Protein AF-0000000066302727 (afdb_homodimer)

Secondary structure (DSSP, 8-state):
-------EEE----S-SEEEETT--GGG--EEEEPHHHHHHHIIIIIS---HHHHHHHHTS-HHHHHHHHHHHHHHHHHHHHTTPEEEE----EEESSEEEEETTT--EEEE-TT-TTPPPTTT--S-E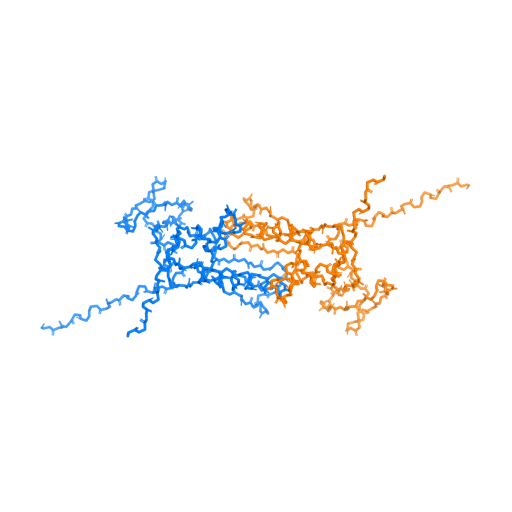EEHHHHHH--------------/-------EEE----S-SEEEETT--GGG--EEEEPHHHHHHHIIIIIS---HHHHHHHHTS-HHHHHHHHHHHHHHHHHHHHTTPEEEE----EEESSEEEEETTT--EEEE-TT---PPPTTT--S-EEEHHHHHH--------------

Structure (mmCIF, N/CA/C/O backbone):
data_AF-0000000066302727-model_v1
#
loop_
_entity.id
_entity.type
_entity.pdbx_description
1 polymer 'UPF0251 protein Ctha_0452'
#
loop_
_atom_site.group_PDB
_atom_site.id
_atom_site.type_symbol
_atom_site.label_atom_id
_atom_site.label_alt_id
_atom_site.label_comp_id
_atom_site.label_asym_id
_atom_site.label_entity_id
_atom_site.label_seq_id
_atom_site.pdbx_PDB_ins_code
_atom_site.Cartn_x
_atom_site.Cartn_y
_atom_site.Cartn_z
_atom_site.occupancy
_atom_site.B_iso_or_equiv
_atom_site.auth_seq_id
_atom_site.auth_comp_id
_atom_site.auth_asym_id
_atom_site.auth_atom_id
_atom_site.pdbx_PDB_model_num
ATOM 1 N N . MET A 1 1 ? -21.688 29.453 -3.904 1 34.88 1 MET A N 1
ATOM 2 C CA . MET A 1 1 ? -20.312 29.375 -3.449 1 34.88 1 MET A CA 1
ATOM 3 C C . MET A 1 1 ? -19.828 27.922 -3.434 1 34.88 1 MET A C 1
ATOM 5 O O . MET A 1 1 ? -20.562 27.031 -3.021 1 34.88 1 MET A O 1
ATOM 9 N N . PRO A 1 2 ? -19.109 27.453 -4.34 1 39.72 2 PRO A N 1
ATOM 10 C CA . PRO A 1 2 ? -18.688 26.062 -4.316 1 39.72 2 PRO A CA 1
ATOM 11 C C . PRO A 1 2 ? -18.422 25.547 -2.9 1 39.72 2 PRO A C 1
ATOM 13 O O . PRO A 1 2 ? -18.047 26.328 -2.02 1 39.72 2 PRO A O 1
ATOM 16 N N . ARG A 1 3 ? -19.188 24.766 -2.32 1 43.81 3 ARG A N 1
ATOM 17 C CA . ARG A 1 3 ? -19.109 24.281 -0.942 1 43.81 3 ARG A CA 1
ATOM 18 C C . ARG A 1 3 ? -17.656 24.109 -0.504 1 43.81 3 ARG A C 1
ATOM 20 O O . ARG A 1 3 ? -16.828 23.609 -1.267 1 43.81 3 ARG A O 1
ATOM 27 N N . PRO A 1 4 ? -17.094 24.891 0.373 1 45.72 4 PRO A N 1
ATOM 28 C CA . PRO A 1 4 ? -15.727 24.859 0.92 1 45.72 4 PRO A CA 1
ATOM 29 C C . PRO A 1 4 ? -15.18 23.438 1.021 1 45.72 4 PRO A C 1
ATOM 31 O O . PRO A 1 4 ? -15.93 22.484 1.286 1 45.72 4 PRO A O 1
ATOM 34 N N . PHE A 1 5 ? -14.422 23.094 0.06 1 48.72 5 PHE A N 1
ATOM 35 C CA . PHE A 1 5 ? -13.75 21.812 0.234 1 48.72 5 PHE A CA 1
ATOM 36 C C . PHE A 1 5 ? -13.539 21.5 1.712 1 48.72 5 PHE A C 1
ATOM 38 O O . PHE A 1 5 ? -13.062 22.344 2.465 1 48.72 5 PHE A O 1
ATOM 45 N N . GLN A 1 6 ? -14.492 20.844 2.291 1 56.84 6 GLN A N 1
ATOM 46 C CA . GLN A 1 6 ? -14.391 20.516 3.713 1 56.84 6 GLN A CA 1
ATOM 47 C C . GLN A 1 6 ? -12.977 20.094 4.078 1 56.84 6 GLN A C 1
ATOM 49 O O . GLN A 1 6 ? -12.391 19.234 3.406 1 56.84 6 GLN A O 1
ATOM 54 N N . ILE A 1 7 ? -12.203 20.938 4.566 1 60.19 7 ILE A N 1
ATOM 55 C CA . ILE A 1 7 ? -10.883 20.688 5.141 1 60.19 7 ILE A CA 1
ATOM 56 C C . ILE A 1 7 ? -10.914 19.391 5.938 1 60.19 7 ILE A C 1
ATOM 58 O O . ILE A 1 7 ? -11.734 19.219 6.844 1 60.19 7 ILE A O 1
ATOM 62 N N . ARG A 1 8 ? -10.305 18.391 5.383 1 73.56 8 ARG A N 1
ATOM 63 C CA . ARG A 1 8 ? -10.266 17.094 6.035 1 73.56 8 ARG A CA 1
ATOM 64 C C . ARG A 1 8 ? -9.219 17.062 7.145 1 73.56 8 ARG A C 1
ATOM 66 O O . ARG A 1 8 ? -8.102 17.547 6.961 1 73.56 8 ARG A O 1
ATOM 73 N N . LYS A 1 9 ? -9.625 16.672 8.258 1 75.38 9 LYS A N 1
ATOM 74 C CA . LYS A 1 9 ? -8.727 16.609 9.406 1 75.38 9 LYS A CA 1
ATOM 75 C C . LYS A 1 9 ? -7.77 15.43 9.289 1 75.38 9 LYS A C 1
ATOM 77 O O . LYS A 1 9 ? -8.18 14.328 8.93 1 75.38 9 LYS A O 1
ATOM 82 N N . VAL A 1 10 ? -6.547 15.812 9.367 1 74.25 10 VAL A N 1
ATOM 83 C CA . VAL A 1 10 ? -5.5 14.797 9.406 1 74.25 10 VAL A CA 1
ATOM 84 C C . VAL A 1 10 ? -4.801 14.828 10.766 1 74.25 10 VAL A C 1
ATOM 86 O O . VAL A 1 10 ? -4.445 15.898 11.266 1 74.25 10 VAL A O 1
ATOM 89 N N . THR A 1 11 ? -4.699 13.75 11.367 1 70.69 11 THR A N 1
ATOM 90 C CA . THR A 1 11 ? -4.199 13.727 12.734 1 70.69 11 THR A CA 1
ATOM 91 C C . THR A 1 11 ? -2.717 13.367 12.766 1 70.69 11 THR A C 1
ATOM 93 O O . THR A 1 11 ? -1.991 13.766 13.672 1 70.69 11 THR A O 1
ATOM 96 N N . ARG A 1 12 ? -2.26 12.516 11.852 1 74.88 12 ARG A N 1
ATOM 97 C CA . ARG A 1 12 ? -0.876 12.055 11.93 1 74.88 12 ARG A CA 1
ATOM 98 C C . ARG A 1 12 ? -0.182 12.188 10.578 1 74.88 12 ARG A C 1
ATOM 100 O O . ARG A 1 12 ? -0.78 11.906 9.539 1 74.88 12 ARG A O 1
ATOM 107 N N . LEU A 1 13 ? 1.008 12.648 10.68 1 79.12 13 LEU A N 1
ATOM 108 C CA . LEU A 1 13 ? 1.834 12.742 9.484 1 79.12 13 LEU A CA 1
ATOM 109 C C . LEU A 1 13 ? 2.561 11.43 9.219 1 79.12 13 LEU A C 1
ATOM 111 O O . LEU A 1 13 ? 2.936 10.719 10.156 1 79.12 13 LEU A O 1
ATOM 115 N N . PRO A 1 14 ? 2.744 11.18 7.953 1 87.19 14 PRO A N 1
ATOM 116 C CA . PRO A 1 14 ? 3.463 9.953 7.613 1 87.19 14 PRO A CA 1
ATOM 117 C C . PRO A 1 14 ? 4.891 9.93 8.156 1 87.19 14 PRO A C 1
ATOM 119 O O . PRO A 1 14 ? 5.504 10.992 8.328 1 87.19 14 PRO A O 1
ATOM 122 N N . LYS A 1 15 ? 5.406 8.742 8.406 1 85.19 15 LYS A N 1
ATOM 123 C CA . LYS A 1 15 ? 6.766 8.562 8.906 1 85.19 15 LYS A CA 1
ATOM 124 C C . LYS A 1 15 ? 7.785 8.672 7.773 1 85.19 15 LYS A C 1
ATOM 126 O O . LYS A 1 15 ? 8.969 8.906 8.016 1 85.19 15 LYS A O 1
ATOM 131 N N . CYS A 1 16 ? 7.301 8.43 6.582 1 86.25 16 CYS A N 1
ATOM 132 C CA . CYS A 1 16 ? 8.18 8.531 5.418 1 86.25 16 CYS A CA 1
ATOM 133 C C . CYS A 1 16 ? 7.449 9.156 4.238 1 86.25 16 CYS A C 1
ATOM 135 O O . CYS A 1 16 ? 6.215 9.141 4.188 1 86.25 16 CYS A O 1
ATOM 137 N N . LYS A 1 17 ? 8.242 9.617 3.27 1 87.31 17 LYS A N 1
ATOM 138 C CA . LYS A 1 17 ? 7.668 10.375 2.162 1 87.31 17 LYS A CA 1
ATOM 139 C C . LYS A 1 17 ? 7.312 9.461 0.994 1 87.31 17 LYS A C 1
ATOM 141 O O . LYS A 1 17 ? 6.445 9.789 0.182 1 87.31 17 LYS A O 1
ATOM 146 N N . SER A 1 18 ? 8.023 8.383 0.947 1 94 18 SER A N 1
ATOM 147 C CA . SER A 1 18 ? 7.766 7.551 -0.223 1 94 18 SER A CA 1
ATOM 148 C C . SER A 1 18 ? 8.242 6.117 -0 1 94 18 SER A C 1
ATOM 150 O O . SER A 1 18 ? 8.992 5.848 0.938 1 94 18 SER A O 1
ATOM 152 N N . PHE A 1 19 ? 7.723 5.254 -0.784 1 95.56 19 PHE A N 1
ATOM 153 C CA . PHE A 1 19 ? 8.094 3.846 -0.859 1 95.56 19 PHE A CA 1
ATOM 154 C C . PHE A 1 19 ? 8.523 3.475 -2.273 1 95.56 19 PHE A C 1
ATOM 156 O O . PHE A 1 19 ? 7.762 3.652 -3.227 1 95.56 19 PHE A O 1
ATOM 163 N N . LYS A 1 20 ? 9.656 2.969 -2.383 1 94.69 20 LYS A N 1
ATOM 164 C CA . LYS A 1 20 ? 10.188 2.643 -3.701 1 94.69 20 LYS A CA 1
ATOM 165 C C . LYS A 1 20 ? 10.273 1.133 -3.902 1 94.69 20 LYS A C 1
ATOM 167 O O . LYS A 1 20 ? 10.68 0.402 -2.992 1 94.69 20 LYS A O 1
ATOM 172 N N . PRO A 1 21 ? 9.82 0.716 -5.074 1 95 21 PRO A N 1
ATOM 173 C CA . PRO A 1 21 ? 10.031 -0.701 -5.379 1 95 21 PRO A CA 1
ATOM 174 C C . PRO A 1 21 ? 11.508 -1.057 -5.559 1 95 21 PRO A C 1
ATOM 176 O O . PRO A 1 21 ? 12.273 -0.26 -6.102 1 95 21 PRO A O 1
ATOM 179 N N . VAL A 1 22 ? 11.82 -2.129 -5.051 1 89.75 22 VAL A N 1
ATOM 180 C CA . VAL A 1 22 ? 13.203 -2.582 -5.148 1 89.75 22 VAL A CA 1
ATOM 181 C C . VAL A 1 22 ? 13.438 -3.242 -6.508 1 89.75 22 VAL A C 1
ATOM 183 O O . VAL A 1 22 ? 12.586 -4 -6.988 1 89.75 22 VAL A O 1
ATOM 186 N N . GLY A 1 23 ? 14.445 -2.936 -7.148 1 83.5 23 GLY A N 1
ATOM 187 C CA . GLY A 1 23 ? 14.828 -3.596 -8.383 1 83.5 23 GLY A CA 1
ATOM 188 C C . GLY A 1 23 ? 14.383 -2.844 -9.625 1 83.5 23 GLY A C 1
ATOM 189 O O . GLY A 1 23 ? 14.539 -3.336 -10.742 1 83.5 23 GLY A O 1
ATOM 190 N N . VAL A 1 24 ? 13.688 -1.807 -9.477 1 84.56 24 VAL A N 1
ATOM 191 C CA . VAL A 1 24 ? 13.25 -1.003 -10.609 1 84.56 24 VAL A CA 1
ATOM 192 C C . VAL A 1 24 ? 14.148 0.223 -10.758 1 84.56 24 VAL A C 1
ATOM 194 O O . VAL A 1 24 ? 14.305 0.999 -9.812 1 84.56 24 VAL A O 1
ATOM 197 N N . PRO A 1 25 ? 14.688 0.308 -11.875 1 84.94 25 PRO A N 1
ATOM 198 C CA . PRO A 1 25 ? 15.57 1.463 -12.086 1 84.94 25 PRO A CA 1
ATOM 199 C C . PRO A 1 25 ? 14.828 2.793 -11.977 1 84.94 25 PRO A C 1
ATOM 201 O O . PRO A 1 25 ? 13.672 2.898 -12.398 1 84.94 25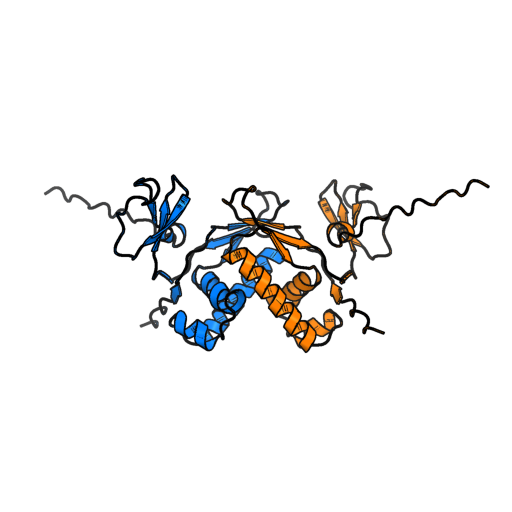 PRO A O 1
ATOM 204 N N . ARG A 1 26 ? 15.516 3.787 -11.539 1 81.38 26 ARG A N 1
ATOM 205 C CA . ARG A 1 26 ? 14.945 5.109 -11.312 1 81.38 26 ARG A CA 1
ATOM 206 C C . ARG A 1 26 ? 14.461 5.73 -12.617 1 81.38 26 ARG A C 1
ATOM 208 O O . ARG A 1 26 ? 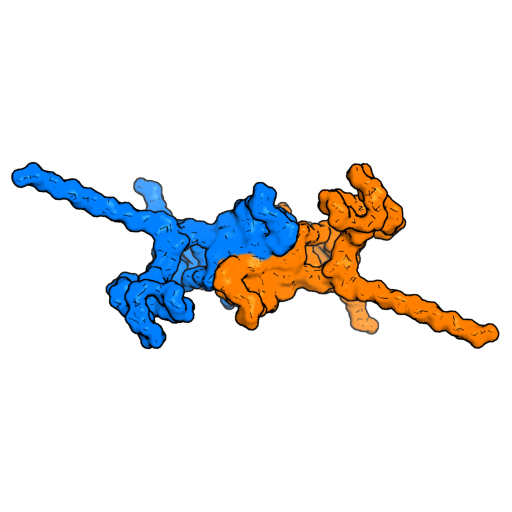13.453 6.441 -12.633 1 81.38 26 ARG A O 1
ATOM 215 N N . LYS A 1 27 ? 15.156 5.395 -13.688 1 85.25 27 LYS A N 1
ATOM 216 C CA . LYS A 1 27 ? 14.883 6.008 -14.984 1 85.25 27 LYS A CA 1
ATOM 217 C C . LYS A 1 27 ? 13.492 5.629 -15.477 1 85.25 27 LYS A C 1
ATOM 219 O O . LYS A 1 27 ? 12.844 6.41 -16.172 1 85.25 27 LYS A O 1
ATOM 224 N N . VAL A 1 28 ? 12.969 4.441 -15.156 1 86.5 28 VAL A N 1
ATOM 225 C CA . VAL A 1 28 ? 11.688 3.963 -15.664 1 86.5 28 VAL A CA 1
ATOM 226 C C . VAL A 1 28 ? 1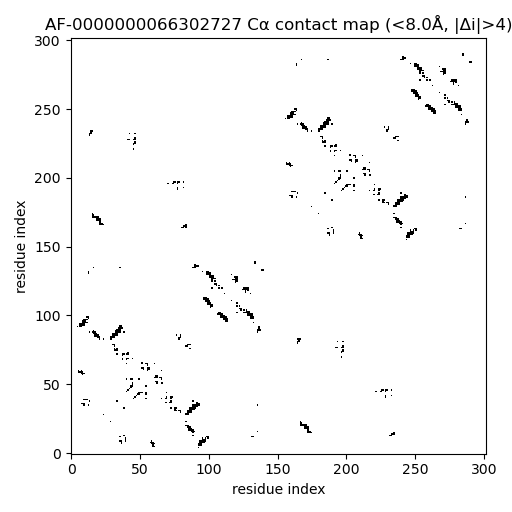0.664 3.914 -14.531 1 86.5 28 VAL A C 1
ATOM 228 O O . VAL A 1 28 ? 9.555 3.412 -14.711 1 86.5 28 VAL A O 1
ATOM 231 N N . LEU A 1 29 ? 11.078 4.465 -13.414 1 90.12 29 LEU A N 1
ATOM 232 C CA . LEU A 1 29 ? 10.219 4.383 -12.234 1 90.12 29 LEU A CA 1
ATOM 233 C C . LEU A 1 29 ? 9.109 5.422 -12.297 1 90.12 29 LEU A C 1
ATOM 235 O O . LEU A 1 29 ? 9.375 6.621 -12.406 1 90.12 29 LEU A O 1
ATOM 239 N N . GLU A 1 30 ? 7.852 4.93 -12.359 1 94.88 30 GLU A N 1
ATOM 240 C CA . GLU A 1 30 ? 6.688 5.805 -12.273 1 94.88 30 GLU A CA 1
ATOM 241 C C . GLU A 1 30 ? 6.281 6.051 -10.828 1 94.88 30 GLU A C 1
ATOM 243 O O . GLU A 1 30 ? 6.734 5.344 -9.922 1 94.88 30 GLU A O 1
ATOM 248 N N . GLN A 1 31 ? 5.484 7.094 -10.656 1 95.5 31 GLN A N 1
ATOM 249 C CA . GLN A 1 31 ? 5.074 7.441 -9.297 1 95.5 31 GLN A CA 1
ATOM 250 C C . GLN A 1 31 ? 3.557 7.387 -9.148 1 95.5 31 GLN A C 1
ATOM 252 O O . GLN A 1 31 ? 2.824 7.703 -10.094 1 95.5 31 GLN A O 1
ATOM 257 N N . ALA A 1 32 ? 3.078 6.848 -8.117 1 96.56 32 ALA A N 1
ATOM 258 C CA . ALA A 1 32 ? 1.696 6.984 -7.664 1 96.56 32 ALA A CA 1
ATOM 259 C C . ALA A 1 32 ? 1.604 7.91 -6.457 1 96.56 32 ALA A C 1
ATOM 261 O O . ALA A 1 32 ? 2.314 7.719 -5.465 1 96.56 32 ALA A O 1
ATOM 262 N N . ILE A 1 33 ? 0.744 8.922 -6.461 1 95.75 33 ILE A N 1
ATOM 263 C CA . ILE A 1 33 ? 0.675 9.93 -5.41 1 95.75 33 ILE A CA 1
ATOM 264 C C . ILE A 1 33 ? -0.496 9.625 -4.48 1 95.75 33 ILE A C 1
ATOM 266 O O . ILE A 1 33 ? -1.636 9.484 -4.93 1 95.75 33 ILE A O 1
ATOM 270 N N . LEU A 1 34 ? -0.241 9.414 -3.295 1 95.88 34 LEU A N 1
ATOM 271 C CA . LEU A 1 34 ? -1.227 9.281 -2.227 1 95.88 34 LEU A CA 1
ATOM 272 C C . LEU A 1 34 ? -1.344 10.578 -1.436 1 95.88 34 LEU A C 1
ATOM 274 O O . LEU A 1 34 ? -0.38 11.016 -0.8 1 95.88 34 LEU A O 1
ATOM 278 N N . ALA A 1 35 ? -2.496 11.164 -1.469 1 93.06 35 ALA A N 1
ATOM 279 C CA . ALA A 1 35 ? -2.701 12.414 -0.734 1 93.06 35 ALA A CA 1
ATOM 280 C C . ALA A 1 35 ? -2.717 12.164 0.771 1 93.06 35 ALA A C 1
ATOM 282 O O . ALA A 1 35 ? -2.961 11.039 1.22 1 93.06 35 ALA A O 1
ATOM 283 N N . LEU A 1 36 ? -2.477 13.203 1.527 1 91.56 36 LEU A N 1
ATOM 284 C CA . LEU A 1 36 ? -2.414 13.078 2.98 1 91.56 36 LEU A CA 1
ATOM 285 C C . LEU A 1 36 ? -3.762 12.656 3.549 1 91.56 36 LEU A C 1
ATOM 287 O O . LEU A 1 36 ? -3.818 11.93 4.547 1 91.56 36 LEU A O 1
ATOM 291 N N . ASP A 1 37 ? -4.836 13.164 2.953 1 92.31 37 ASP A N 1
ATOM 292 C CA . ASP A 1 37 ? -6.152 12.75 3.434 1 92.31 37 ASP A CA 1
ATOM 293 C C . ASP A 1 37 ? -6.414 11.281 3.127 1 92.31 37 ASP A C 1
ATOM 295 O O . ASP A 1 37 ? -7.043 10.578 3.922 1 92.31 37 ASP A O 1
ATOM 299 N N . GLU A 1 38 ? -5.934 10.875 1.988 1 95.12 38 GLU A N 1
ATOM 300 C CA . GLU A 1 38 ? -6.023 9.461 1.653 1 95.12 38 GLU A CA 1
ATOM 301 C C . GLU A 1 38 ? -5.211 8.609 2.627 1 95.12 38 GLU A C 1
ATOM 303 O O . GLU A 1 38 ? -5.668 7.555 3.068 1 95.12 38 GLU A O 1
ATOM 308 N N . TYR A 1 39 ? -4.055 9.117 2.912 1 95.25 39 TYR A N 1
ATOM 309 C CA . TYR A 1 39 ? -3.195 8.461 3.893 1 95.25 39 TYR A CA 1
ATOM 310 C C . TYR A 1 39 ? -3.914 8.312 5.23 1 95.25 39 TYR A C 1
ATOM 312 O O . TYR A 1 39 ? -3.887 7.234 5.836 1 95.25 39 TYR A O 1
ATOM 320 N N . GLU A 1 40 ? -4.52 9.336 5.652 1 93.31 40 GLU A N 1
ATOM 321 C CA . GLU A 1 40 ? -5.258 9.32 6.91 1 93.31 40 GLU A CA 1
ATOM 322 C C . GLU A 1 40 ? -6.438 8.352 6.844 1 93.31 40 GLU A C 1
ATOM 324 O O . GLU A 1 40 ? -6.73 7.648 7.816 1 93.31 40 GLU A O 1
ATOM 329 N N . ALA A 1 41 ? -7.074 8.328 5.727 1 96 41 ALA A N 1
ATOM 330 C CA . ALA A 1 41 ? -8.195 7.406 5.555 1 96 41 ALA A CA 1
ATOM 331 C C . ALA A 1 41 ? -7.738 5.957 5.719 1 96 41 ALA A C 1
ATOM 333 O O . ALA A 1 41 ? -8.414 5.16 6.371 1 96 41 ALA A O 1
ATOM 334 N N . ILE A 1 42 ? -6.609 5.664 5.121 1 97.44 42 ILE A N 1
ATOM 335 C CA . ILE A 1 42 ? -6.047 4.324 5.234 1 97.44 42 ILE A CA 1
ATOM 336 C C . ILE A 1 42 ? -5.691 4.035 6.691 1 97.44 42 ILE A C 1
ATOM 338 O O . ILE A 1 42 ? -5.957 2.941 7.199 1 97.44 42 ILE A O 1
ATOM 342 N N . ARG A 1 43 ? -5.117 4.992 7.344 1 96.56 43 ARG A N 1
ATOM 343 C CA . ARG A 1 43 ? -4.746 4.824 8.742 1 96.56 43 ARG A CA 1
ATOM 344 C C . ARG A 1 43 ? -5.969 4.508 9.602 1 96.56 43 ARG A C 1
ATOM 346 O O . ARG A 1 43 ? -5.953 3.564 10.391 1 96.56 43 ARG A O 1
ATOM 353 N N . LEU A 1 44 ? -6.977 5.23 9.43 1 96.62 44 LEU A N 1
ATOM 354 C CA . LEU A 1 44 ? -8.164 5.098 10.266 1 96.62 44 LEU A CA 1
ATOM 355 C C . LEU A 1 44 ? -8.922 3.814 9.93 1 96.62 44 LEU A C 1
ATOM 357 O O . LEU A 1 44 ? -9.281 3.053 10.836 1 96.62 44 LEU A O 1
ATOM 361 N N . ALA A 1 45 ? -9.102 3.527 8.688 1 97.62 45 ALA A N 1
ATOM 362 C CA . ALA A 1 45 ? -10 2.445 8.281 1 97.62 45 ALA A CA 1
ATOM 363 C C . ALA A 1 45 ? -9.266 1.107 8.258 1 97.62 45 ALA A C 1
ATOM 365 O O . ALA A 1 45 ? -9.773 0.104 8.758 1 97.62 45 ALA A O 1
ATOM 366 N N . ASP A 1 46 ? -8.109 1.082 7.656 1 97.75 46 ASP A N 1
ATOM 367 C CA . ASP A 1 46 ? -7.453 -0.195 7.395 1 97.75 46 ASP A CA 1
ATOM 368 C C . ASP A 1 46 ? -6.445 -0.528 8.492 1 97.75 46 ASP A C 1
ATOM 370 O O . ASP A 1 46 ? -6.223 -1.699 8.805 1 97.75 46 ASP A O 1
ATOM 374 N N . TYR A 1 47 ? -5.785 0.451 9.047 1 97.31 47 TYR A N 1
ATOM 375 C CA . TYR A 1 47 ? -4.781 0.222 10.086 1 97.31 47 TYR A CA 1
ATOM 376 C C . TYR A 1 47 ? -5.434 0.117 11.461 1 97.31 47 TYR A C 1
ATOM 378 O O . TYR A 1 47 ? -5.203 -0.85 12.188 1 97.31 47 TYR A O 1
ATOM 386 N N . LEU A 1 48 ? -6.262 1.113 11.781 1 96.31 48 LEU A N 1
ATOM 387 C CA . LEU A 1 48 ? -6.91 1.154 13.086 1 96.31 48 LEU A CA 1
ATOM 388 C C . LEU A 1 48 ? -8.234 0.393 13.062 1 96.31 48 LEU A C 1
ATOM 390 O O . LEU A 1 48 ? -8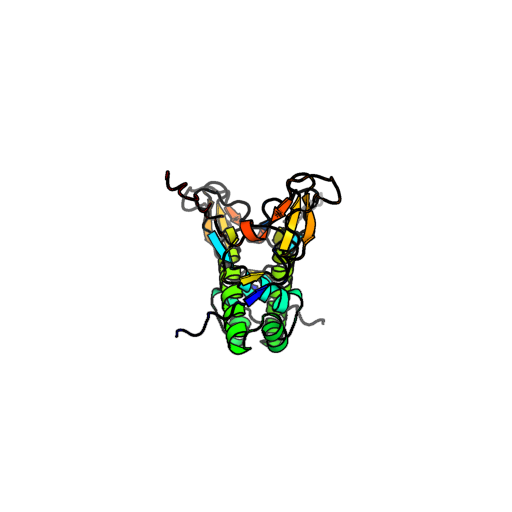.844 0.173 14.109 1 96.31 48 LEU A O 1
ATOM 394 N N . LYS A 1 49 ? -8.742 0.091 11.898 1 97.38 49 LYS A N 1
ATOM 395 C CA . LYS A 1 49 ? -9.922 -0.746 11.703 1 97.38 49 LYS A CA 1
ATOM 396 C C . LYS A 1 49 ? -11.18 -0.052 12.219 1 97.38 49 LYS A C 1
ATOM 398 O O . LYS A 1 49 ? -12.062 -0.696 12.789 1 97.38 49 LYS A O 1
ATOM 403 N N . LEU A 1 50 ? -11.195 1.216 12.039 1 97.06 50 LEU A N 1
ATOM 404 C CA . LEU A 1 50 ? -12.406 1.941 12.398 1 97.06 50 LEU A CA 1
ATOM 405 C C . LEU A 1 50 ? -13.492 1.749 11.336 1 97.06 50 LEU A C 1
ATOM 407 O O . LEU A 1 50 ? -13.188 1.652 10.148 1 97.06 50 LEU A O 1
ATOM 411 N N . GLU A 1 51 ? -14.695 1.803 11.805 1 97.5 51 GLU A N 1
ATOM 412 C CA . GLU A 1 51 ? -15.812 1.839 10.867 1 97.5 51 GLU A CA 1
ATOM 413 C C . GLU A 1 51 ? -15.828 3.143 10.078 1 97.5 51 GLU A C 1
ATOM 415 O O . GLU A 1 51 ? -15.398 4.184 10.578 1 97.5 51 GLU A O 1
ATOM 420 N N . HIS A 1 52 ? -16.312 3 8.828 1 97.31 52 HIS A N 1
ATOM 421 C CA . HIS A 1 52 ? -16.297 4.16 7.941 1 97.31 52 HIS A CA 1
ATOM 422 C C . HIS A 1 52 ? -16.984 5.355 8.586 1 97.31 52 HIS A C 1
ATOM 424 O O . HIS A 1 52 ? -16.531 6.492 8.438 1 97.31 52 HIS A O 1
ATOM 430 N N . LEU A 1 53 ? -18.062 5.086 9.297 1 96.88 53 LEU A N 1
ATOM 431 C CA . LEU A 1 53 ? -18.781 6.176 9.938 1 96.88 53 LEU A CA 1
ATOM 432 C C . LEU A 1 53 ? -17.906 6.863 10.984 1 96.88 53 LEU A C 1
ATOM 434 O O . LEU A 1 53 ? -17.828 8.094 11.023 1 96.88 53 LEU A O 1
ATOM 438 N N . GLU A 1 54 ? -17.25 6.141 11.836 1 96.69 54 GLU A N 1
ATOM 439 C CA . GLU A 1 54 ? -16.375 6.672 12.867 1 96.69 54 GLU A CA 1
ATOM 440 C C . GLU A 1 54 ? -15.188 7.41 12.258 1 96.69 54 GLU A C 1
ATOM 442 O O . GLU A 1 54 ? -14.812 8.492 12.719 1 96.69 54 GLU A O 1
ATOM 447 N N . ALA A 1 55 ? -14.602 6.82 11.219 1 96.12 55 ALA A N 1
ATOM 448 C CA . ALA A 1 55 ? -13.461 7.434 10.531 1 96.12 55 ALA A CA 1
ATOM 449 C C . ALA A 1 55 ? -13.859 8.758 9.891 1 96.12 55 ALA A C 1
ATOM 451 O O . ALA A 1 55 ? -13.125 9.742 9.977 1 96.12 55 ALA A O 1
ATOM 452 N N . ALA A 1 56 ? -15 8.781 9.266 1 94.94 56 ALA A N 1
ATOM 453 C CA . ALA A 1 56 ? -15.523 9.992 8.641 1 94.94 56 ALA A CA 1
ATOM 454 C C . ALA A 1 56 ? -15.672 11.117 9.664 1 94.94 56 ALA A C 1
ATOM 456 O O . ALA A 1 56 ? -15.273 12.258 9.406 1 94.94 56 ALA A O 1
ATOM 457 N N . GLU A 1 57 ? -16.203 10.758 10.812 1 93.56 57 GLU A N 1
ATOM 458 C CA . GLU A 1 57 ? -16.391 11.742 11.883 1 93.56 57 GLU A CA 1
ATOM 459 C C . GLU A 1 57 ? -15.047 12.305 12.344 1 93.56 57 GLU A C 1
ATOM 461 O O . GLU A 1 57 ? -14.914 13.516 12.555 1 93.56 57 GLU A O 1
ATOM 466 N N . LYS A 1 58 ? -14.078 11.453 12.445 1 91.19 58 LYS A N 1
ATOM 467 C CA . LYS A 1 58 ? -12.758 11.883 12.891 1 91.19 58 LYS A CA 1
ATOM 468 C C . LYS A 1 58 ? -12.117 12.836 11.883 1 91.19 58 LYS A C 1
ATOM 470 O O . LYS A 1 58 ? -11.344 13.719 12.266 1 91.19 58 LYS A O 1
ATOM 475 N N . MET A 1 59 ? -12.516 12.641 10.648 1 91.56 59 MET A N 1
ATOM 476 C CA . MET A 1 59 ? -11.922 13.477 9.609 1 91.56 59 MET A CA 1
ATOM 477 C C . MET A 1 59 ? -12.797 14.688 9.32 1 91.56 59 MET A C 1
ATOM 479 O O . MET A 1 59 ? -12.414 15.562 8.539 1 91.56 59 MET A O 1
ATOM 483 N N . GLY A 1 60 ? -13.938 14.695 9.922 1 90.5 60 GLY A N 1
ATOM 484 C CA . GLY A 1 60 ? -14.844 15.82 9.758 1 90.5 60 GLY A CA 1
ATOM 485 C C . GLY A 1 60 ? -15.555 15.82 8.414 1 90.5 60 GLY A C 1
ATOM 486 O O . GLY A 1 60 ? -15.789 16.875 7.832 1 90.5 60 GLY A O 1
ATOM 487 N N . ILE A 1 61 ? -15.828 14.672 7.805 1 92.06 61 ILE A N 1
ATOM 488 C CA . ILE A 1 61 ? -16.531 14.57 6.527 1 92.06 61 ILE A CA 1
ATOM 489 C C . ILE A 1 61 ? -17.672 13.57 6.641 1 92.06 61 ILE A C 1
ATOM 491 O O . ILE A 1 61 ? -17.812 12.891 7.664 1 92.06 61 ILE A O 1
ATOM 495 N N . SER A 1 62 ? -18.5 13.578 5.613 1 94.44 62 SER A N 1
ATOM 496 C CA . SER A 1 62 ? -19.625 12.641 5.598 1 94.44 62 SER A CA 1
ATOM 497 C C . SER A 1 62 ? -19.141 11.219 5.301 1 94.44 62 SER A C 1
ATOM 499 O O . SER A 1 62 ? -18.078 11.023 4.699 1 94.44 62 SER A O 1
ATOM 501 N N . ARG A 1 63 ? -19.953 10.203 5.715 1 96.12 63 ARG A N 1
ATOM 502 C CA . ARG A 1 63 ? -19.625 8.797 5.492 1 96.12 63 ARG A CA 1
ATOM 503 C C . ARG A 1 63 ? -19.484 8.5 4.004 1 96.12 63 ARG A C 1
ATOM 505 O O . ARG A 1 63 ? -18.547 7.828 3.584 1 96.12 63 ARG A O 1
ATOM 512 N N . PRO A 1 64 ? -20.406 8.984 3.156 1 96.75 64 PRO A N 1
ATOM 513 C CA . PRO A 1 64 ? -20.25 8.711 1.726 1 96.75 64 PRO A CA 1
ATOM 514 C C . PRO A 1 64 ? -18.969 9.305 1.148 1 96.75 64 PRO A C 1
ATOM 516 O O . PRO A 1 64 ? -18.312 8.672 0.309 1 96.75 64 PRO A O 1
ATOM 519 N N . THR A 1 65 ? -18.562 10.461 1.565 1 95.38 65 THR A N 1
ATOM 520 C CA . THR A 1 65 ? -17.328 11.086 1.124 1 95.38 65 THR A CA 1
ATOM 521 C C . THR A 1 65 ? -16.125 10.258 1.56 1 95.38 65 THR A C 1
ATOM 523 O O . THR A 1 65 ? -15.188 10.055 0.779 1 95.38 65 THR A O 1
ATOM 526 N N . PHE A 1 66 ? -16.188 9.797 2.785 1 96.12 66 PHE A N 1
ATOM 527 C CA . PHE A 1 66 ? -15.109 8.961 3.293 1 96.12 66 PHE A CA 1
ATOM 528 C C . PHE A 1 66 ? -14.992 7.676 2.479 1 96.12 66 PHE A C 1
ATOM 530 O O . PHE A 1 66 ? -13.891 7.254 2.137 1 96.12 66 PHE A O 1
ATOM 537 N N . THR A 1 67 ? -16.141 7.109 2.182 1 97.12 67 THR A N 1
ATOM 538 C CA . THR A 1 67 ? -16.141 5.855 1.436 1 97.12 67 THR A CA 1
ATOM 539 C C . THR A 1 67 ? -15.492 6.039 0.066 1 97.12 67 THR A C 1
ATOM 541 O O . THR A 1 67 ? -14.688 5.211 -0.36 1 97.12 67 THR A O 1
ATOM 544 N N . ARG A 1 68 ? -15.781 7.105 -0.538 1 96.88 68 ARG A N 1
ATOM 545 C CA . ARG A 1 68 ? -15.164 7.395 -1.829 1 96.88 68 ARG A CA 1
ATOM 546 C C . ARG A 1 68 ? -13.672 7.645 -1.681 1 96.88 68 ARG A C 1
ATOM 548 O O . ARG A 1 68 ? -12.875 7.215 -2.523 1 96.88 68 ARG A O 1
ATOM 555 N N . LEU A 1 69 ? -13.328 8.328 -0.639 1 95.69 69 LEU A N 1
ATOM 556 C CA . LEU A 1 69 ? -11.93 8.672 -0.372 1 95.69 69 LEU A CA 1
ATOM 557 C C . LEU A 1 69 ? -11.094 7.422 -0.145 1 95.69 69 LEU A C 1
ATOM 559 O O . LEU A 1 69 ? -10.016 7.277 -0.73 1 95.69 69 LEU A O 1
ATOM 563 N N . ILE A 1 70 ? -11.57 6.523 0.686 1 97.5 70 ILE A N 1
ATOM 564 C CA . ILE A 1 70 ? -10.805 5.328 1.025 1 97.5 70 ILE A CA 1
ATOM 565 C C . ILE A 1 70 ? -10.734 4.402 -0.185 1 97.5 70 ILE A C 1
ATOM 567 O O . ILE A 1 70 ? -9.719 3.732 -0.4 1 97.5 70 ILE A O 1
ATOM 571 N N . GLU A 1 71 ? -11.766 4.355 -1.021 1 97.25 71 GLU A N 1
ATOM 572 C CA . GLU A 1 71 ? -11.734 3.561 -2.246 1 97.25 71 GLU A CA 1
ATOM 573 C C . GLU A 1 71 ? -10.68 4.09 -3.219 1 97.25 71 GLU A C 1
ATOM 575 O O . GLU A 1 71 ? -9.953 3.312 -3.838 1 97.25 71 GLU A O 1
ATOM 580 N N . ARG A 1 72 ? -10.656 5.375 -3.318 1 96.88 72 ARG A N 1
ATOM 581 C CA . ARG A 1 72 ? -9.633 5.996 -4.152 1 96.88 72 ARG A CA 1
ATOM 582 C C . ARG A 1 72 ? -8.234 5.699 -3.621 1 96.88 72 ARG A C 1
ATOM 584 O O . ARG A 1 72 ? -7.32 5.391 -4.395 1 96.88 72 ARG A O 1
ATOM 591 N N . ALA A 1 73 ? -8.07 5.812 -2.328 1 97.56 73 ALA A N 1
ATOM 592 C CA . ALA A 1 73 ? -6.789 5.547 -1.688 1 97.56 73 ALA A CA 1
ATOM 593 C C . ALA A 1 73 ? -6.34 4.109 -1.934 1 97.56 73 ALA A C 1
ATOM 595 O O . ALA A 1 73 ? -5.188 3.865 -2.299 1 97.56 73 ALA A O 1
ATOM 596 N N . ARG A 1 74 ? -7.297 3.201 -1.786 1 98.12 74 ARG A N 1
ATOM 597 C CA . ARG A 1 74 ? -6.996 1.786 -1.988 1 98.12 74 ARG A CA 1
ATOM 598 C C . ARG A 1 74 ? -6.633 1.505 -3.441 1 98.12 74 ARG A C 1
ATOM 600 O O . ARG A 1 74 ? -5.75 0.693 -3.721 1 98.12 74 ARG A O 1
ATOM 607 N N . THR A 1 75 ? -7.27 2.172 -4.305 1 98.06 75 THR A N 1
ATOM 608 C CA . THR A 1 75 ? -6.98 2.012 -5.727 1 98.06 75 THR A CA 1
ATOM 609 C C . THR A 1 75 ? -5.574 2.504 -6.047 1 98.06 75 THR A C 1
ATOM 611 O O . THR A 1 75 ? -4.824 1.833 -6.758 1 98.06 75 THR A O 1
ATOM 614 N N . LYS A 1 76 ? -5.215 3.617 -5.555 1 97.38 76 LYS A N 1
ATOM 615 C CA . LYS A 1 76 ? -3.887 4.172 -5.789 1 97.38 76 LYS A CA 1
ATOM 616 C C . LYS A 1 76 ? -2.805 3.275 -5.195 1 97.38 76 LYS A C 1
ATOM 618 O O . LYS A 1 76 ? -1.773 3.033 -5.824 1 97.38 76 LYS A O 1
ATOM 623 N N . LEU A 1 77 ? -3.041 2.824 -3.992 1 97.69 77 LEU A N 1
ATOM 624 C CA . LEU A 1 77 ? -2.104 1.915 -3.342 1 97.69 77 LEU A CA 1
ATOM 625 C C . LEU A 1 77 ? -1.931 0.638 -4.16 1 97.69 77 LEU A C 1
ATOM 627 O O . LEU A 1 77 ? -0.805 0.194 -4.395 1 97.69 77 LEU A O 1
ATOM 631 N N . ALA A 1 78 ? -3.01 0.093 -4.586 1 97.81 78 ALA A N 1
ATOM 632 C CA . ALA A 1 78 ? -2.98 -1.117 -5.402 1 97.81 78 ALA A CA 1
ATOM 633 C C . ALA A 1 78 ? -2.221 -0.882 -6.703 1 97.81 78 ALA A C 1
ATOM 635 O O . ALA A 1 78 ? -1.41 -1.716 -7.117 1 97.81 78 ALA A O 1
ATOM 636 N N . SER A 1 79 ? -2.479 0.257 -7.309 1 97.38 79 SER A N 1
ATOM 637 C CA . SER A 1 79 ? -1.786 0.592 -8.547 1 97.38 79 SER A CA 1
ATOM 638 C C . SER A 1 79 ? -0.277 0.658 -8.336 1 97.38 79 SER A C 1
ATOM 640 O O . SER A 1 79 ? 0.493 0.189 -9.18 1 97.38 79 SER A O 1
ATOM 642 N N . ALA A 1 80 ? 0.137 1.256 -7.211 1 97.19 80 ALA A N 1
ATOM 643 C CA . ALA A 1 80 ? 1.56 1.359 -6.902 1 97.19 80 ALA A CA 1
ATOM 644 C C . ALA A 1 80 ? 2.197 -0.022 -6.777 1 97.19 80 ALA A C 1
ATOM 646 O O . ALA A 1 80 ? 3.252 -0.28 -7.363 1 97.19 80 ALA A O 1
ATOM 647 N N . ILE A 1 81 ? 1.536 -0.905 -6.125 1 96 81 ILE A N 1
ATOM 648 C CA . ILE A 1 81 ? 2.07 -2.225 -5.809 1 96 81 ILE A CA 1
ATOM 649 C C . ILE A 1 81 ? 2.047 -3.105 -7.055 1 96 81 ILE A C 1
ATOM 651 O O . ILE A 1 81 ? 3.031 -3.781 -7.363 1 96 81 ILE A O 1
ATOM 655 N N . ILE A 1 82 ? 0.97 -3.051 -7.785 1 94.62 82 ILE A N 1
ATOM 656 C CA . ILE A 1 82 ? 0.773 -3.941 -8.922 1 94.62 82 ILE A CA 1
ATOM 657 C C . ILE A 1 82 ? 1.657 -3.498 -10.086 1 94.62 82 ILE A C 1
ATOM 659 O O . ILE A 1 82 ? 2.215 -4.332 -10.805 1 94.62 82 ILE A O 1
ATOM 663 N N . GLU A 1 83 ? 1.836 -2.213 -10.219 1 94.81 83 GLU A N 1
ATOM 664 C CA . GLU A 1 83 ? 2.594 -1.677 -11.352 1 94.81 83 GLU A CA 1
ATOM 665 C C . GLU A 1 83 ? 4.031 -1.365 -10.945 1 94.81 83 GLU A C 1
ATOM 667 O O . GLU A 1 83 ? 4.809 -0.849 -11.758 1 94.81 83 GLU A O 1
ATOM 672 N N . ALA A 1 84 ? 4.359 -1.665 -9.719 1 94.81 84 ALA A N 1
ATOM 673 C CA . ALA A 1 84 ? 5.695 -1.419 -9.18 1 94.81 84 ALA A CA 1
ATOM 674 C C . ALA A 1 84 ? 6.086 0.048 -9.336 1 94.81 84 ALA A C 1
ATOM 676 O O . ALA A 1 84 ? 7.164 0.362 -9.844 1 94.81 84 ALA A O 1
ATOM 677 N N . LYS A 1 85 ? 5.227 0.89 -8.984 1 96.5 85 LYS A N 1
ATOM 678 C CA . LYS A 1 85 ? 5.473 2.328 -8.969 1 96.5 85 LYS A CA 1
ATOM 679 C C . LYS A 1 85 ? 5.969 2.785 -7.602 1 96.5 85 LYS A C 1
ATOM 681 O O . LYS A 1 85 ? 5.668 2.156 -6.582 1 96.5 85 LYS A O 1
ATOM 686 N N . GLU A 1 86 ? 6.715 3.842 -7.605 1 96.31 86 GLU A N 1
ATOM 687 C CA . GLU A 1 86 ? 7.027 4.492 -6.34 1 96.31 86 GLU A CA 1
ATOM 688 C C . GLU A 1 86 ? 5.793 5.152 -5.734 1 96.31 86 GLU A C 1
ATOM 690 O O . GLU A 1 86 ? 5.074 5.883 -6.418 1 96.31 86 GLU A O 1
ATOM 695 N N . LEU A 1 87 ? 5.484 4.816 -4.535 1 96.94 87 LEU A N 1
ATOM 696 C CA . LEU A 1 87 ? 4.387 5.465 -3.82 1 96.94 87 LEU A CA 1
ATOM 697 C C . LEU A 1 87 ? 4.871 6.719 -3.104 1 96.94 87 LEU A C 1
ATOM 699 O O . LEU A 1 87 ? 5.723 6.641 -2.211 1 96.94 87 LEU A O 1
ATOM 703 N N . VAL A 1 88 ? 4.352 7.816 -3.48 1 95.5 88 VAL A N 1
ATOM 704 C CA . VAL A 1 88 ? 4.734 9.094 -2.885 1 95.5 88 VAL A CA 1
ATOM 705 C C . VAL A 1 88 ? 3.557 9.672 -2.102 1 95.5 88 VAL A C 1
ATOM 707 O O . VAL A 1 88 ? 2.434 9.734 -2.609 1 95.5 88 VAL A O 1
ATOM 710 N N . ILE A 1 89 ? 3.756 9.977 -0.877 1 93.38 89 ILE A N 1
ATOM 711 C CA . ILE A 1 89 ? 2.723 10.578 -0.037 1 93.38 89 ILE A CA 1
ATOM 712 C C . ILE A 1 89 ? 2.865 12.094 -0.043 1 93.38 89 ILE A C 1
ATOM 714 O O . ILE A 1 89 ? 3.822 12.641 0.514 1 93.38 89 ILE A O 1
ATOM 718 N N . GLU A 1 90 ? 1.985 12.703 -0.703 1 87.81 90 GLU A N 1
ATOM 719 C CA . GLU A 1 90 ? 2.062 14.156 -0.815 1 87.81 90 GLU A CA 1
ATOM 720 C C . GLU A 1 90 ? 0.719 14.75 -1.223 1 87.81 90 GLU A C 1
ATOM 722 O O . GLU A 1 90 ? -0.108 14.07 -1.833 1 87.81 90 GLU A O 1
ATOM 727 N N . GLY A 1 91 ? 0.604 15.914 -0.805 1 79.19 91 GLY A N 1
ATOM 728 C CA . GLY A 1 91 ? -0.546 16.672 -1.27 1 79.19 91 GLY A CA 1
ATOM 7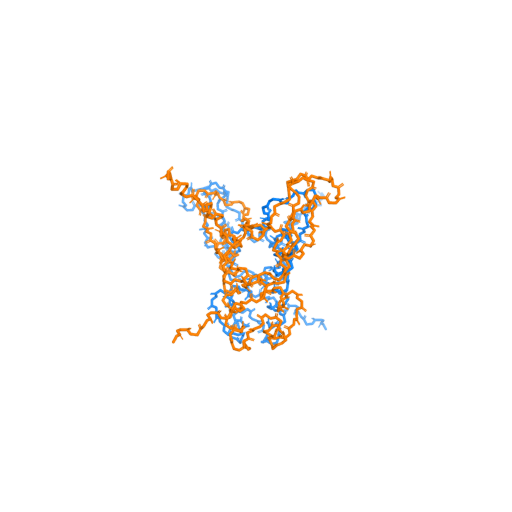29 C C . GLY A 1 91 ? -1.789 16.453 -0.431 1 79.19 91 GLY A C 1
ATOM 730 O O . GLY A 1 91 ? -1.711 15.898 0.669 1 79.19 91 GLY A O 1
ATOM 731 N N . GLY A 1 92 ? -2.891 17.031 -0.901 1 72.88 92 GLY A N 1
ATOM 732 C CA . GLY A 1 92 ? -4.176 16.969 -0.225 1 72.88 92 GLY A CA 1
ATOM 733 C C . GLY A 1 92 ? -4.547 18.266 0.476 1 72.88 92 GLY A C 1
ATOM 734 O O . GLY A 1 92 ? -3.684 19.094 0.747 1 72.88 92 GLY A O 1
ATOM 735 N N . HIS A 1 93 ? -5.777 18.547 0.433 1 68.81 93 HIS A N 1
ATOM 736 C CA . HIS A 1 93 ? -6.309 19.703 1.152 1 68.81 93 HIS A CA 1
ATOM 737 C C . HIS A 1 93 ? -6.652 19.344 2.594 1 68.81 93 HIS A C 1
ATOM 739 O O . HIS A 1 93 ? -7.75 18.844 2.867 1 68.81 93 HIS A O 1
ATOM 745 N N . ILE A 1 94 ? -5.629 19.5 3.449 1 72.25 94 ILE A N 1
ATOM 746 C CA . ILE A 1 94 ? -5.867 18.922 4.773 1 72.25 94 ILE A CA 1
ATOM 747 C C . ILE A 1 94 ? -5.617 20 5.84 1 72.25 94 ILE A C 1
ATOM 749 O O . ILE A 1 94 ? -4.914 20.969 5.594 1 72.25 94 ILE A O 1
ATOM 753 N N . ASP A 1 95 ? -6.434 20.031 6.777 1 65.5 95 ASP A N 1
ATOM 754 C CA . ASP A 1 95 ? -6.164 20.719 8.039 1 65.5 95 ASP A CA 1
ATOM 755 C C . ASP A 1 95 ? -5.402 19.828 9.008 1 65.5 95 ASP A C 1
ATOM 757 O O . ASP A 1 95 ? -5.93 18.812 9.461 1 65.5 95 ASP A O 1
ATOM 761 N N . LEU A 1 96 ? -4.059 20.109 9.07 1 62.69 96 LEU A N 1
ATOM 762 C CA . LEU A 1 96 ? -3.244 19.281 9.961 1 62.69 96 LEU A CA 1
ATOM 763 C C . LEU A 1 96 ? -3.438 19.703 11.414 1 62.69 96 LEU A C 1
ATOM 765 O O . LEU A 1 96 ? -3.236 20.875 11.758 1 62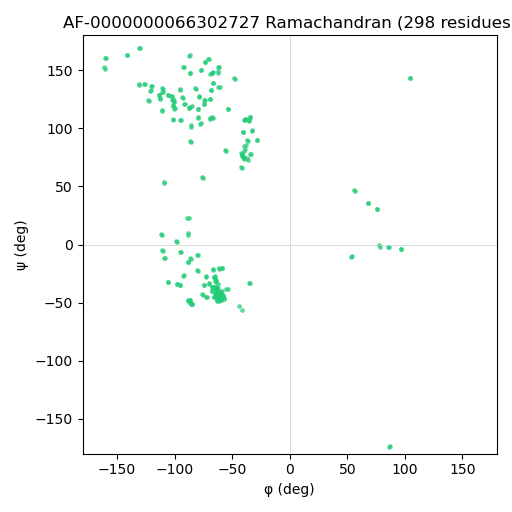.69 96 LEU A O 1
ATOM 769 N N . GLN A 1 97 ? -4.172 18.953 12.172 1 60.78 97 GLN A N 1
ATOM 770 C CA . GLN A 1 97 ? -4.371 19.281 13.578 1 60.78 97 GLN A CA 1
ATOM 771 C C . GLN A 1 97 ? -3.049 19.266 14.336 1 60.78 97 GLN A C 1
ATOM 773 O O . GLN A 1 97 ? -2.854 20.062 15.266 1 60.78 97 GLN A O 1
ATOM 778 N N . SER A 1 98 ? -2.242 18.234 14.164 1 55.47 98 SER A N 1
ATOM 779 C CA . SER A 1 98 ? -0.991 18.203 14.914 1 55.47 98 SER A CA 1
ATOM 780 C C . SER A 1 98 ? 0.212 18.391 13.992 1 55.47 98 SER A C 1
ATOM 782 O O . SER A 1 98 ? 0.164 18.016 12.82 1 55.47 98 SER A O 1
ATOM 784 N N . THR A 1 99 ? 0.839 19.438 14.219 1 57.41 99 THR A N 1
ATOM 785 C CA . THR A 1 99 ? 2.086 19.625 13.492 1 57.41 99 THR A CA 1
ATOM 786 C C . THR A 1 99 ? 3.217 18.828 14.133 1 57.41 99 THR A C 1
ATOM 788 O O . THR A 1 99 ? 3.355 18.812 15.352 1 57.41 99 THR A O 1
ATOM 791 N N . ARG A 1 100 ? 3.645 17.812 13.469 1 61.38 100 ARG A N 1
ATOM 792 C CA . ARG A 1 100 ? 4.828 17.109 13.953 1 61.38 100 ARG A CA 1
ATOM 793 C C . ARG A 1 100 ? 6.105 17.75 13.422 1 61.38 100 ARG A C 1
ATOM 795 O O . ARG A 1 100 ? 6.207 18.047 12.227 1 61.38 100 ARG A O 1
ATOM 802 N N . LEU A 1 101 ? 6.867 18.203 14.406 1 65.62 101 LEU A N 1
ATOM 803 C CA . LEU A 1 101 ? 8.188 18.75 14.102 1 65.62 101 LEU A CA 1
ATOM 804 C C . LEU A 1 101 ? 9.25 17.656 14.172 1 65.62 101 LEU A C 1
ATOM 806 O O . LEU A 1 101 ? 9.18 16.766 15.016 1 65.62 101 LEU A O 1
ATOM 810 N N . ARG A 1 102 ? 9.898 17.469 13.094 1 67.12 102 ARG A N 1
ATOM 811 C CA . ARG A 1 102 ? 11.047 16.562 13.109 1 67.12 102 ARG A CA 1
ATOM 812 C C . ARG A 1 102 ? 12.359 17.344 13.125 1 67.12 102 ARG A C 1
ATOM 814 O O . ARG A 1 102 ? 12.523 18.312 12.375 1 67.12 102 ARG A O 1
ATOM 821 N N . CYS A 1 103 ? 13.148 16.922 14.117 1 67.31 103 CYS A N 1
ATOM 822 C CA . CYS A 1 103 ? 14.484 17.516 14.156 1 67.31 103 CYS A CA 1
ATOM 823 C C . CYS A 1 103 ? 15.367 16.938 13.062 1 67.31 103 CYS A C 1
ATOM 825 O O . CYS A 1 103 ? 15.5 15.711 12.945 1 67.31 103 CYS A O 1
ATOM 827 N N . SER A 1 104 ? 15.875 17.641 12.211 1 68.06 104 SER A N 1
ATOM 828 C CA . SER A 1 104 ? 16.734 17.203 11.117 1 68.06 104 SER A CA 1
ATOM 829 C C . SER A 1 104 ? 18.062 16.656 11.641 1 68.06 104 SER A C 1
ATOM 831 O O . SER A 1 104 ? 18.781 15.969 10.914 1 68.06 104 SER A O 1
ATOM 833 N N . ASP A 1 105 ? 18.328 17.078 12.773 1 66 105 ASP A N 1
ATOM 834 C CA . ASP A 1 105 ? 19.641 16.719 13.305 1 66 105 ASP A CA 1
ATOM 835 C C . ASP A 1 105 ? 19.594 15.383 14.039 1 66 105 ASP A C 1
ATOM 837 O O . ASP A 1 105 ? 20.469 14.531 13.844 1 66 105 ASP A O 1
ATOM 841 N N . CYS A 1 106 ? 18.688 15.203 14.867 1 63.22 106 CYS A N 1
ATOM 842 C CA . CYS A 1 106 ? 18.688 13.977 15.648 1 63.22 106 CYS A CA 1
ATOM 8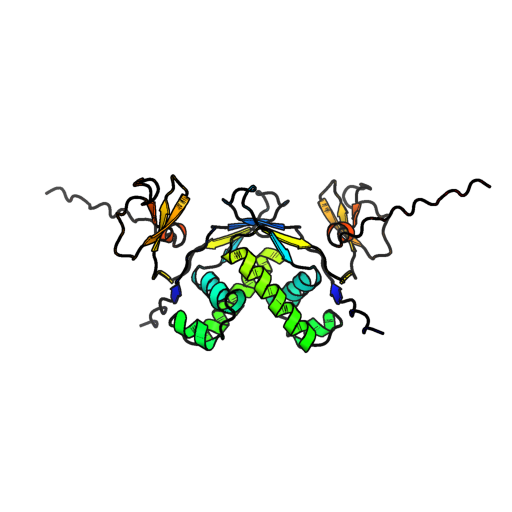43 C C . CYS A 1 106 ? 17.578 13.039 15.203 1 63.22 106 CYS A C 1
ATOM 845 O O . CYS A 1 106 ? 17.562 11.867 15.578 1 63.22 106 CYS A O 1
ATOM 847 N N . GLY A 1 107 ? 16.672 13.594 14.375 1 65.44 107 GLY A N 1
ATOM 848 C CA . GLY A 1 107 ? 15.625 12.742 13.836 1 65.44 107 GLY A CA 1
ATOM 849 C C . GLY A 1 107 ? 14.422 12.609 14.758 1 65.44 107 GLY A C 1
ATOM 850 O O . GLY A 1 107 ? 13.445 11.938 14.422 1 65.44 107 GLY A O 1
ATOM 851 N N . GLU A 1 108 ? 14.562 13.242 15.859 1 65.38 108 GLU A N 1
ATOM 852 C CA . GLU A 1 108 ? 13.477 13.109 16.828 1 65.38 108 GLU A CA 1
ATOM 853 C C . GLU A 1 108 ? 12.211 13.797 16.344 1 65.38 108 GLU A C 1
ATOM 855 O O . GLU A 1 108 ? 12.266 14.883 15.766 1 65.38 108 GLU A O 1
ATOM 860 N N . GLU A 1 109 ? 11.141 13.062 16.469 1 69.44 109 GLU A N 1
ATOM 861 C CA . GLU A 1 109 ? 9.844 13.609 16.094 1 69.44 109 GLU A CA 1
ATOM 862 C C . GLU A 1 109 ? 9.055 14.055 17.328 1 69.44 109 GLU A C 1
ATOM 864 O O . GLU A 1 109 ? 9.086 13.391 18.359 1 69.44 109 GLU A O 1
ATOM 869 N N . GLN A 1 110 ? 8.633 15.312 17.312 1 63.84 110 GLN A N 1
ATOM 870 C CA . GLN A 1 110 ? 7.828 15.844 18.422 1 63.84 110 GLN A CA 1
ATOM 871 C C . GLN A 1 110 ? 6.477 16.344 17.906 1 63.84 110 GLN A C 1
ATOM 873 O O . GLN A 1 110 ? 6.367 16.828 16.781 1 63.84 110 GLN A O 1
ATOM 878 N N . GLN A 1 111 ? 5.469 15.906 18.641 1 60.72 111 GLN A N 1
ATOM 879 C CA . GLN A 1 111 ? 4.148 16.469 18.375 1 60.72 111 GLN A CA 1
ATOM 880 C C . GLN A 1 111 ? 4.09 17.938 18.797 1 60.72 111 GLN A C 1
ATOM 882 O O . GLN A 1 111 ? 4.543 18.297 19.891 1 60.72 111 GLN A O 1
ATOM 887 N N . ALA A 1 112 ? 4.051 18.828 17.844 1 57.47 112 ALA A N 1
ATOM 888 C CA . ALA A 1 112 ? 3.904 20.234 18.234 1 57.47 112 ALA A CA 1
ATOM 889 C C . ALA A 1 112 ? 2.531 20.766 17.844 1 57.47 112 ALA A C 1
ATOM 891 O O . ALA A 1 112 ? 1.938 20.312 16.859 1 57.47 112 ALA A O 1
ATOM 892 N N . GLU A 1 113 ? 1.861 21.422 18.797 1 53.97 113 GLU A N 1
ATOM 893 C CA . GLU A 1 113 ? 0.67 22.188 18.453 1 53.97 113 GLU A CA 1
ATOM 894 C C . GLU A 1 113 ? 1.007 23.312 17.484 1 53.97 113 GLU A C 1
ATOM 896 O O . GLU A 1 113 ? 2.127 23.828 17.484 1 53.97 113 GLU A O 1
ATOM 901 N N . PRO A 1 114 ? 0.155 23.5 16.406 1 51.81 114 PRO A N 1
ATOM 902 C CA . PRO A 1 114 ? 0.394 24.547 15.414 1 51.81 114 PRO A CA 1
ATOM 903 C C . PRO A 1 114 ? 1.011 25.812 16 1 51.81 114 PRO A C 1
ATOM 905 O O . PRO A 1 114 ? 1.793 26.5 15.344 1 51.81 114 PRO A O 1
ATOM 908 N N . SER A 1 115 ? 0.667 26.078 17.141 1 50.34 115 SER A N 1
ATOM 909 C CA . SER A 1 115 ? 1.067 27.359 17.703 1 50.34 115 SER A CA 1
ATOM 910 C C . SER A 1 115 ? 2.506 27.328 18.203 1 50.34 115 SER A C 1
ATOM 912 O O . SER A 1 115 ? 3.094 28.375 18.5 1 50.34 115 SER A O 1
ATOM 914 N N . GLU A 1 116 ? 3.125 26.141 18.234 1 51.53 116 GLU A N 1
ATOM 915 C CA . GLU A 1 116 ? 4.422 26.172 18.891 1 51.53 116 GLU A CA 1
ATOM 916 C C . GLU A 1 116 ? 5.562 26 17.891 1 51.53 116 GLU A C 1
ATOM 918 O O . GLU A 1 116 ? 6.008 24.891 17.625 1 51.53 116 GLU A O 1
ATOM 923 N N . SER A 1 117 ? 5.672 26.688 16.922 1 51.34 117 SER A N 1
ATOM 924 C CA . SER A 1 117 ? 6.625 26.734 15.812 1 51.34 117 SER A CA 1
ATOM 925 C C . SER A 1 117 ? 8.062 26.594 16.312 1 51.34 117 SER A C 1
ATOM 927 O O . SER A 1 117 ? 8.914 26.031 15.625 1 51.34 117 SER A O 1
ATOM 929 N N . SER A 1 118 ? 8.469 27.438 17.297 1 53.53 118 SER A N 1
ATOM 930 C CA . SER A 1 118 ? 9.844 27.859 17.547 1 53.53 118 SER A CA 1
ATOM 931 C C . SER A 1 118 ? 10.555 26.906 18.5 1 53.53 118 SER A C 1
ATOM 933 O O . SER A 1 118 ? 11.531 27.281 19.156 1 53.53 118 SER A O 1
ATOM 935 N N . GLN A 1 119 ? 10.047 25.625 18.578 1 62.84 119 GLN A N 1
ATOM 936 C CA . GLN A 1 119 ? 10.672 24.969 19.719 1 62.84 119 GLN A CA 1
ATOM 937 C C . GLN A 1 119 ? 11.898 24.172 19.312 1 62.84 119 GLN A C 1
ATOM 939 O O . GLN A 1 119 ? 12 23.734 18.156 1 62.84 119 GLN A O 1
ATOM 944 N N . ASN A 1 120 ? 13.039 24.406 19.969 1 72.31 120 ASN A N 1
ATOM 945 C CA . ASN A 1 120 ? 14.227 23.547 19.938 1 72.31 120 ASN A CA 1
ATOM 946 C C . ASN A 1 120 ? 13.883 22.094 20.172 1 72.31 120 ASN A C 1
ATOM 948 O O . ASN A 1 120 ? 12.891 21.781 20.844 1 72.31 120 ASN A O 1
ATOM 952 N N . CYS A 1 121 ? 14.641 21.266 19.422 1 73.56 121 CYS A N 1
ATOM 953 C CA . CYS A 1 121 ? 14.492 19.844 19.688 1 73.56 121 CYS A CA 1
ATOM 954 C C . CYS A 1 121 ? 14.703 19.531 21.172 1 73.56 121 CYS A C 1
ATOM 956 O O . CYS A 1 121 ? 15.742 19.875 21.734 1 73.56 121 CYS A O 1
ATOM 958 N N . PRO A 1 122 ? 13.758 19.078 21.766 1 74.19 122 PRO A N 1
ATOM 959 C CA . PRO A 1 122 ? 13.914 18.812 23.188 1 74.19 122 PRO A CA 1
ATOM 960 C C . PRO A 1 122 ? 15.008 17.781 23.469 1 74.19 122 PRO A C 1
ATOM 962 O O . PRO A 1 122 ? 15.516 17.703 24.594 1 74.19 122 PRO A O 1
ATOM 965 N N . GLU A 1 123 ? 15.289 17.031 22.422 1 74.31 123 GLU A N 1
ATOM 966 C CA . GLU A 1 123 ? 16.281 15.984 22.625 1 74.31 123 GLU A CA 1
ATOM 967 C C . GLU A 1 123 ? 17.703 16.516 22.406 1 74.31 123 GLU A C 1
ATOM 969 O O . GLU A 1 123 ? 18.578 16.328 23.25 1 74.31 123 GLU A O 1
ATOM 974 N N . CYS A 1 124 ? 17.797 17.141 21.312 1 74.19 124 CYS A N 1
ATOM 975 C CA . CYS A 1 124 ? 19.172 17.547 21 1 74.19 124 CYS A CA 1
ATOM 976 C C . CYS A 1 124 ? 19.328 19.062 21.094 1 74.19 124 CYS A C 1
ATOM 978 O O . CYS A 1 124 ? 20.438 19.578 20.969 1 74.19 124 CYS A O 1
ATOM 980 N N . GLY A 1 125 ? 18.25 19.797 21.328 1 75.75 125 GLY A N 1
ATOM 981 C CA . GLY A 1 125 ? 18.312 21.25 21.469 1 75.75 125 GLY A CA 1
ATOM 982 C C . GLY A 1 125 ? 18.438 21.984 20.156 1 75.75 125 GLY A C 1
ATOM 983 O O . GLY A 1 125 ? 18.562 23.203 20.125 1 75.75 125 GLY A O 1
ATOM 984 N N . SER A 1 126 ? 18.484 21.25 19.109 1 74.69 126 SER A N 1
ATOM 985 C CA . SER A 1 126 ? 18.719 21.844 17.797 1 74.69 126 SER A CA 1
ATOM 986 C C . SER A 1 126 ? 17.516 22.688 17.359 1 74.69 126 SER A C 1
ATOM 988 O O . SER A 1 126 ? 16.375 22.391 17.719 1 74.69 126 SER A O 1
ATOM 990 N N . GLU A 1 127 ? 17.797 23.797 16.609 1 76.19 127 GLU A N 1
ATOM 991 C CA . GLU A 1 127 ? 16.75 24.641 16.047 1 76.19 127 GLU A CA 1
ATOM 992 C C . GLU A 1 127 ? 16.25 24.125 14.711 1 76.19 127 GLU A C 1
ATOM 994 O O . GLU A 1 127 ? 15.266 24.625 14.164 1 76.19 127 GLU A O 1
ATOM 999 N N . ASN A 1 128 ? 16.953 23.25 14.211 1 73.25 128 ASN A N 1
ATOM 1000 C CA . ASN A 1 128 ? 16.594 22.703 12.898 1 73.25 128 ASN A CA 1
ATOM 1001 C C . ASN A 1 128 ? 15.406 21.75 12.992 1 73.25 128 ASN A C 1
ATOM 1003 O O . ASN A 1 128 ? 15.547 20.562 12.68 1 73.25 128 ASN A O 1
ATOM 1007 N N . VAL A 1 129 ? 14.344 22.266 13.508 1 69.12 129 VAL A N 1
ATOM 1008 C CA . VAL A 1 129 ? 13.109 21.5 13.609 1 69.12 129 VAL A CA 1
ATOM 1009 C C . VAL A 1 129 ? 12.148 21.922 12.492 1 69.12 129 VAL A C 1
ATOM 1011 O O . VAL A 1 129 ? 11.891 23.109 12.297 1 69.12 129 VAL A O 1
ATOM 1014 N N . GLU A 1 130 ? 11.977 21.109 11.562 1 65.81 130 GLU A N 1
ATOM 1015 C CA . GLU A 1 130 ? 11.148 21.422 10.398 1 65.81 130 GLU A CA 1
ATOM 1016 C C . GLU A 1 130 ? 9.727 20.891 10.578 1 65.81 130 GLU A C 1
ATOM 1018 O O . GLU A 1 130 ? 9.516 19.844 11.18 1 65.81 130 GLU A O 1
ATOM 1023 N N . ASP A 1 131 ? 8.875 21.797 10.258 1 62 131 ASP A N 1
ATOM 1024 C CA . ASP A 1 131 ? 7.469 21.391 10.219 1 62 131 ASP A CA 1
ATOM 1025 C C . ASP A 1 131 ? 7.211 20.406 9.078 1 62 131 ASP A C 1
ATOM 1027 O O . ASP A 1 131 ? 7.379 20.75 7.906 1 62 131 ASP A O 1
ATOM 1031 N N . MET A 1 132 ? 6.977 19.219 9.484 1 62.94 132 MET A N 1
ATOM 1032 C CA . MET A 1 132 ? 6.777 18.156 8.5 1 62.94 132 MET A CA 1
ATOM 1033 C C . MET A 1 132 ? 5.609 18.484 7.574 1 62.94 132 MET A C 1
ATOM 1035 O O . MET A 1 132 ? 5.527 17.938 6.469 1 62.94 132 MET A O 1
ATOM 1039 N N . LYS A 1 133 ? 4.746 19.406 8.086 1 61.75 133 LYS A N 1
ATOM 1040 C CA . LYS A 1 133 ? 3.6 19.766 7.266 1 61.75 133 LYS A CA 1
ATOM 1041 C C . LYS A 1 133 ? 4.051 20.344 5.926 1 61.75 133 LYS A C 1
ATOM 1043 O O . LYS A 1 133 ? 3.453 20.062 4.887 1 61.75 133 LYS A O 1
ATOM 1048 N N . LEU A 1 134 ? 5.137 21.188 6.086 1 60.41 134 LEU A N 1
ATOM 1049 C CA . LEU A 1 134 ? 5.625 21.844 4.887 1 60.41 134 LEU A CA 1
ATOM 1050 C C . LEU A 1 134 ? 6.188 20.844 3.893 1 60.41 134 LEU A C 1
ATOM 1052 O O . LEU A 1 134 ? 6.141 21.062 2.68 1 60.41 134 LEU A O 1
ATOM 1056 N N . PHE A 1 135 ? 6.613 19.812 4.469 1 59.59 135 PHE A N 1
ATOM 1057 C CA . PHE A 1 135 ? 7.223 18.781 3.623 1 59.59 135 PHE A CA 1
ATOM 1058 C C . PHE A 1 135 ? 6.16 18.047 2.816 1 59.59 135 PHE A C 1
ATOM 1060 O O . PHE A 1 135 ? 6.406 17.641 1.678 1 59.59 135 PHE A O 1
ATOM 1067 N N . PHE A 1 136 ? 4.98 18.031 3.398 1 63.97 136 PHE A N 1
ATOM 1068 C CA . PHE A 1 136 ? 3.977 17.188 2.748 1 63.97 136 PHE A CA 1
ATOM 1069 C C . PHE A 1 136 ? 2.957 18.047 2.004 1 63.97 136 PHE A C 1
ATOM 1071 O O . PHE A 1 136 ? 2.332 17.594 1.047 1 63.97 136 PHE A O 1
ATOM 1078 N N . THR A 1 137 ? 2.643 19.219 2.451 1 59.28 137 THR A N 1
ATOM 1079 C CA . THR A 1 137 ? 1.607 20.031 1.821 1 59.28 137 THR A CA 1
ATOM 1080 C C . THR A 1 137 ? 2.197 20.891 0.709 1 59.28 137 THR A C 1
ATOM 1082 O O . THR A 1 137 ? 1.465 21.422 -0.129 1 59.28 137 THR A O 1
ATOM 1085 N N . GLY A 1 138 ? 3.383 20.766 0.271 1 51.31 138 GLY A N 1
ATOM 1086 C CA . GLY A 1 138 ? 3.98 21.625 -0.749 1 51.31 138 GLY A CA 1
ATOM 1087 C C . GLY A 1 138 ? 3.881 23.094 -0.426 1 51.31 138 GLY A C 1
ATOM 1088 O O . GLY A 1 138 ? 4.055 23.938 -1.307 1 51.31 138 GLY A O 1
ATOM 1089 N N . ALA A 1 139 ? 3.189 23.625 0.505 1 45.84 139 ALA A N 1
ATOM 1090 C CA . ALA A 1 139 ? 3.004 25.062 0.669 1 45.84 139 ALA A CA 1
ATOM 1091 C C . ALA A 1 139 ? 4.348 25.781 0.779 1 45.84 139 ALA A C 1
ATOM 1093 O O . ALA A 1 139 ? 5.172 25.438 1.633 1 45.84 139 ALA A O 1
ATOM 1094 N N . LYS A 1 140 ? 4.945 26.016 -0.389 1 40.22 140 LYS A N 1
ATOM 1095 C CA . LYS A 1 140 ? 6.062 26.953 -0.456 1 40.22 140 LYS A CA 1
ATOM 1096 C C . LYS A 1 140 ? 5.82 28.156 0.449 1 40.22 140 LYS A C 1
ATOM 1098 O O . LYS A 1 140 ? 4.684 28.609 0.605 1 40.22 140 LYS A O 1
ATOM 1103 N N . HIS A 1 141 ? 6.527 28.281 1.563 1 36.91 141 HIS A N 1
ATOM 1104 C CA . HIS A 1 141 ? 6.539 29.609 2.148 1 36.91 141 HIS A CA 1
ATOM 1105 C C . HIS A 1 141 ? 6.57 30.688 1.068 1 36.91 141 HIS A C 1
ATOM 1107 O O . HIS A 1 141 ? 7.504 30.75 0.268 1 36.91 141 HIS A O 1
ATOM 1113 N N . GLY A 1 142 ? 5.531 30.953 0.402 1 32.5 142 GLY A N 1
ATOM 1114 C CA . GLY A 1 142 ? 5.605 32.219 -0.292 1 32.5 142 GLY A CA 1
ATOM 1115 C C . GLY A 1 142 ? 6.277 33.312 0.529 1 32.5 142 GLY A C 1
ATOM 1116 O O . GLY A 1 142 ? 5.797 33.656 1.609 1 32.5 142 GLY A O 1
ATOM 1117 N N . ARG A 1 143 ? 7.594 33.25 0.667 1 35.06 143 ARG A N 1
ATOM 1118 C CA . ARG A 1 143 ? 8.258 34.469 1.118 1 35.06 143 ARG A CA 1
ATOM 1119 C C . ARG A 1 143 ? 7.566 35.719 0.57 1 35.06 143 ARG A C 1
ATOM 1121 O O . ARG A 1 143 ? 7.5 35.906 -0.646 1 35.06 143 ARG A O 1
ATOM 1128 N N . GLN A 1 144 ? 6.48 36.094 1.139 1 33.62 144 GLN A N 1
ATOM 1129 C CA . GLN A 1 144 ? 5.977 37.438 0.896 1 33.62 144 GLN A CA 1
ATOM 1130 C C . GLN A 1 144 ? 7.109 38.469 0.89 1 33.62 144 GLN A C 1
ATOM 1132 O O . GLN A 1 144 ? 7.812 38.625 1.891 1 33.62 144 GLN A O 1
ATOM 1137 N N . ARG A 1 145 ? 7.883 38.531 -0.17 1 38.47 145 ARG A N 1
ATOM 1138 C CA . ARG A 1 145 ? 8.727 39.688 -0.432 1 38.47 145 ARG A CA 1
ATOM 1139 C C . ARG A 1 145 ? 7.988 41 -0.13 1 38.47 145 ARG A C 1
ATOM 1141 O O . ARG A 1 145 ? 6.965 41.281 -0.747 1 38.47 145 ARG A O 1
ATOM 1148 N N . ARG A 1 146 ? 7.852 41.406 1.124 1 40.59 146 ARG A N 1
ATOM 1149 C CA . ARG A 1 146 ? 7.508 42.781 1.498 1 40.59 146 ARG A CA 1
ATOM 1150 C C . ARG A 1 146 ? 8.219 43.781 0.602 1 40.59 146 ARG A C 1
ATOM 1152 O O . ARG A 1 146 ? 9.453 43.781 0.516 1 40.59 146 ARG A O 1
ATOM 1159 N N . ARG A 1 147 ? 7.668 44.094 -0.55 1 38.38 147 ARG A N 1
ATOM 1160 C CA . ARG A 1 147 ? 8.016 45.281 -1.337 1 38.38 147 ARG A CA 1
ATOM 1161 C C . ARG A 1 147 ? 8.18 46.5 -0.443 1 38.38 147 ARG A C 1
ATOM 1163 O O . ARG A 1 147 ? 7.246 46.906 0.256 1 38.38 147 ARG A O 1
ATOM 1170 N N . ARG A 1 148 ? 9.367 46.594 0.232 1 37 148 ARG A N 1
ATOM 1171 C CA . ARG A 1 148 ? 9.781 47.875 0.801 1 37 148 ARG A CA 1
ATOM 1172 C C . ARG A 1 148 ? 9.492 49.031 -0.164 1 37 148 ARG A C 1
ATOM 1174 O O . ARG A 1 148 ? 10.078 49.094 -1.249 1 37 148 ARG A O 1
ATOM 1181 N N . GLY A 1 149 ? 8.195 49.281 -0.425 1 31.2 149 GLY A N 1
ATOM 1182 C CA . GLY A 1 149 ? 7.898 50.562 -1.026 1 31.2 149 GLY A CA 1
ATOM 1183 C C . GLY A 1 149 ? 8.773 51.688 -0.5 1 31.2 149 GLY A C 1
ATOM 1184 O O . GLY A 1 149 ? 8.93 51.844 0.713 1 31.2 149 GLY A O 1
ATOM 1185 N N . ARG A 1 150 ? 9.961 52.031 -1.072 1 40.22 150 ARG A N 1
ATOM 1186 C CA . ARG A 1 150 ? 10.766 53.25 -0.965 1 40.22 150 ARG A CA 1
ATOM 1187 C C . ARG A 1 150 ? 9.875 54.469 -0.958 1 40.22 150 ARG A C 1
ATOM 1189 O O . ARG A 1 150 ? 9.203 54.781 -1.946 1 40.22 150 ARG A O 1
ATOM 1196 N N . ALA A 1 151 ? 9.305 54.781 0.197 1 30.97 151 ALA A N 1
ATOM 1197 C CA . ALA A 1 151 ? 9.031 56.219 0.377 1 30.97 151 ALA A CA 1
ATOM 1198 C C . ALA A 1 151 ? 10.328 57 0.566 1 30.97 151 ALA A C 1
ATOM 1200 O O . ALA A 1 151 ? 11.297 56.469 1.125 1 30.97 151 ALA A O 1
ATOM 1201 N N . MET B 1 1 ? -10.109 -35.031 7.84 1 35.03 1 MET B N 1
ATOM 1202 C CA . MET B 1 1 ? -8.984 -34.531 7.062 1 35.03 1 MET B CA 1
ATOM 1203 C C . MET B 1 1 ? -9 -33 7.004 1 35.03 1 MET B C 1
ATOM 1205 O O . MET B 1 1 ? -10.055 -32.406 6.844 1 35.03 1 MET B O 1
ATOM 1209 N N . PRO B 1 2 ? -8.25 -32.312 7.727 1 39.66 2 PRO B N 1
ATOM 1210 C CA . PRO B 1 2 ? -8.289 -30.844 7.66 1 39.66 2 PRO B CA 1
ATOM 1211 C C . PRO B 1 2 ? -8.555 -30.328 6.25 1 39.66 2 PRO B C 1
ATOM 1213 O O . PRO B 1 2 ? -8.203 -30.984 5.27 1 39.66 2 PRO B O 1
ATOM 1216 N N . ARG B 1 3 ? -9.656 -29.828 5.922 1 43.66 3 ARG B N 1
ATOM 1217 C CA . ARG B 1 3 ? -10.078 -29.391 4.594 1 43.66 3 ARG B CA 1
ATOM 1218 C C . ARG B 1 3 ? -8.914 -28.812 3.807 1 43.66 3 ARG B C 1
ATOM 1220 O O . ARG B 1 3 ? -8.109 -28.047 4.352 1 43.66 3 ARG B O 1
ATOM 1227 N N . PRO B 1 4 ? -8.375 -29.406 2.777 1 45.62 4 PRO B N 1
ATOM 1228 C CA . PRO B 1 4 ? -7.27 -28.984 1.91 1 45.62 4 PRO B CA 1
ATOM 1229 C C . PRO B 1 4 ? -7.215 -27.469 1.732 1 45.62 4 PRO B C 1
ATOM 1231 O O . PRO B 1 4 ? -8.258 -26.797 1.699 1 45.62 4 PRO B O 1
ATOM 1234 N N . PHE B 1 5 ? -6.391 -26.875 2.484 1 48.66 5 PHE B N 1
ATOM 1235 C CA . PHE B 1 5 ? -6.203 -25.453 2.197 1 48.66 5 PHE B CA 1
ATOM 1236 C C . PHE B 1 5 ? -6.457 -25.156 0.724 1 48.66 5 PHE B C 1
ATOM 1238 O O . PHE B 1 5 ? -5.949 -25.859 -0.151 1 48.66 5 PHE B O 1
ATOM 1245 N N . GLN B 1 6 ? -7.672 -24.844 0.413 1 56.97 6 GLN B N 1
ATOM 1246 C CA . GLN B 1 6 ? -8.016 -24.562 -0.977 1 56.97 6 GLN B CA 1
ATOM 1247 C C . GLN B 1 6 ? -6.93 -23.734 -1.659 1 56.97 6 GLN B C 1
ATOM 1249 O O . GLN B 1 6 ? -6.48 -22.734 -1.12 1 56.97 6 GLN B O 1
ATOM 1254 N N . ILE B 1 7 ? -6.078 -24.344 -2.346 1 60.31 7 ILE B N 1
ATOM 1255 C CA . ILE B 1 7 ? -5.078 -23.719 -3.209 1 60.31 7 ILE B CA 1
ATOM 1256 C C . ILE B 1 7 ? -5.688 -22.531 -3.93 1 60.31 7 ILE B C 1
ATOM 1258 O O . ILE B 1 7 ? -6.711 -22.656 -4.609 1 60.31 7 ILE B O 1
ATOM 1262 N N . ARG B 1 8 ? -5.293 -21.359 -3.51 1 73.62 8 ARG B N 1
ATOM 1263 C CA . ARG B 1 8 ? -5.805 -20.141 -4.102 1 73.62 8 ARG B CA 1
ATOM 1264 C C . ARG B 1 8 ? -5.121 -19.844 -5.43 1 73.62 8 ARG B C 1
ATOM 1266 O O . ARG B 1 8 ? -3.9 -19.969 -5.551 1 73.62 8 ARG B O 1
ATOM 1273 N N . LYS B 1 9 ? -5.891 -19.656 -6.391 1 75.62 9 LYS B N 1
ATOM 1274 C CA . LYS B 1 9 ? -5.359 -19.375 -7.719 1 75.62 9 LYS B CA 1
ATOM 1275 C C . LYS B 1 9 ? -4.801 -17.953 -7.801 1 75.62 9 LYS B C 1
ATOM 1277 O O . LYS B 1 9 ? -5.422 -17.016 -7.309 1 75.62 9 LYS B O 1
ATOM 1282 N N . VAL B 1 10 ? -3.566 -17.938 -8.195 1 74.25 10 VAL B N 1
ATOM 1283 C CA . VAL B 1 10 ? -2.914 -16.672 -8.461 1 74.25 10 VAL B CA 1
ATOM 1284 C C . VAL B 1 10 ? -2.594 -16.547 -9.945 1 74.25 10 VAL B C 1
ATOM 1286 O O . VAL B 1 10 ? -2.064 -17.469 -10.555 1 74.25 10 VAL B O 1
ATOM 1289 N N . THR B 1 11 ? -2.973 -15.508 -10.508 1 71.06 11 THR B N 1
ATOM 1290 C CA . THR B 1 11 ? -2.855 -15.391 -11.953 1 71.06 11 THR B CA 1
ATOM 1291 C C . THR B 1 11 ? -1.604 -14.609 -12.336 1 71.06 11 THR B C 1
ATOM 1293 O O . THR B 1 11 ? -1.046 -14.797 -13.414 1 71.06 11 THR B O 1
ATOM 1296 N N . ARG B 1 12 ? -1.207 -13.617 -11.531 1 75.12 12 ARG B N 1
ATOM 1297 C CA . ARG B 1 12 ? -0.087 -12.773 -11.93 1 75.12 12 ARG B CA 1
ATOM 1298 C C . ARG B 1 12 ? 0.926 -12.641 -10.797 1 75.12 12 ARG B C 1
ATOM 1300 O O . ARG B 1 12 ? 0.549 -12.516 -9.625 1 75.12 12 ARG B O 1
ATOM 1307 N N . LEU B 1 13 ? 2.135 -12.719 -11.203 1 79.31 13 LEU B N 1
ATOM 1308 C CA . LEU B 1 13 ? 3.223 -12.516 -10.258 1 79.31 13 LEU B CA 1
ATOM 1309 C C . LEU B 1 13 ? 3.566 -11.039 -10.133 1 79.31 13 LEU B C 1
ATOM 1311 O O . LEU B 1 13 ? 3.469 -10.289 -11.109 1 79.31 13 LEU B O 1
ATOM 1315 N N . PRO B 1 14 ? 3.977 -10.695 -8.945 1 87.25 14 PRO B N 1
ATOM 1316 C CA . PRO B 1 14 ? 4.355 -9.289 -8.75 1 87.25 14 PRO B CA 1
ATOM 1317 C C . PRO B 1 14 ? 5.531 -8.875 -9.625 1 87.25 14 PRO B C 1
ATOM 1319 O O . PRO B 1 14 ? 6.371 -9.703 -9.984 1 87.25 14 PRO B O 1
ATOM 1322 N N . LYS B 1 15 ? 5.594 -7.59 -9.945 1 85.38 15 LYS B N 1
ATOM 1323 C CA . LYS B 1 15 ? 6.672 -7.035 -10.758 1 85.38 15 LYS B CA 1
ATOM 1324 C C . LYS B 1 15 ? 7.918 -6.785 -9.914 1 85.38 15 LYS B C 1
ATOM 1326 O O . LYS B 1 15 ? 9.023 -6.664 -10.453 1 85.38 15 LYS B O 1
ATOM 1331 N N . CYS B 1 16 ? 7.707 -6.668 -8.625 1 86.44 16 CYS B N 1
ATOM 1332 C CA . CYS B 1 16 ? 8.828 -6.461 -7.723 1 86.44 16 CYS B CA 1
ATOM 1333 C C . CYS B 1 16 ? 8.633 -7.234 -6.422 1 86.44 16 CYS B C 1
ATOM 1335 O O . CYS B 1 16 ? 7.508 -7.59 -6.07 1 86.44 16 CYS B O 1
ATOM 1337 N N . LYS B 1 17 ? 9.727 -7.395 -5.699 1 87.38 17 LYS B N 1
ATOM 1338 C CA . LYS B 1 17 ? 9.695 -8.242 -4.516 1 87.38 17 LYS B CA 1
ATOM 1339 C C . LYS B 1 17 ? 9.383 -7.434 -3.262 1 87.38 17 LYS B C 1
ATOM 1341 O O . LYS B 1 17 ? 8.875 -7.973 -2.275 1 87.38 17 LYS B O 1
ATOM 1346 N N . SER B 1 18 ? 9.742 -6.199 -3.352 1 94.12 18 SER B N 1
ATOM 1347 C CA . SER B 1 18 ? 9.539 -5.438 -2.123 1 94.12 18 SER B CA 1
ATOM 1348 C C . SER B 1 18 ? 9.492 -3.939 -2.4 1 94.12 18 SER B C 1
ATOM 1350 O O . SER B 1 18 ? 9.875 -3.492 -3.482 1 94.12 18 SER B O 1
ATOM 1352 N N . PHE B 1 19 ? 8.945 -3.23 -1.49 1 95.62 19 PHE B N 1
ATOM 1353 C CA . PHE B 1 19 ? 8.883 -1.773 -1.456 1 95.62 19 PHE B CA 1
ATOM 1354 C C . PHE B 1 19 ? 9.523 -1.236 -0.179 1 95.62 19 PHE B C 1
ATOM 1356 O O . PHE B 1 19 ? 9.109 -1.596 0.925 1 95.62 19 PHE B O 1
ATOM 1363 N N . LYS B 1 20 ? 10.445 -0.421 -0.326 1 94.75 20 LYS B N 1
ATOM 1364 C CA . LYS B 1 20 ? 11.172 0.099 0.83 1 94.75 20 LYS B CA 1
ATOM 1365 C C . LYS B 1 20 ? 10.852 1.573 1.061 1 94.75 20 LYS B C 1
ATOM 1367 O O . LYS B 1 20 ? 10.781 2.355 0.11 1 94.75 20 LYS B O 1
ATOM 1372 N N . PRO B 1 21 ? 10.594 1.881 2.32 1 95 21 PRO B N 1
ATOM 1373 C CA . PRO B 1 21 ? 10.438 3.307 2.619 1 95 21 PRO B CA 1
ATOM 1374 C C . PRO B 1 21 ? 11.734 4.09 2.443 1 95 21 PRO B C 1
ATOM 1376 O O . PRO B 1 21 ? 12.812 3.578 2.752 1 95 21 PRO B O 1
ATOM 1379 N N . VAL B 1 22 ? 11.586 5.188 1.913 1 89.62 22 VAL B N 1
ATOM 1380 C CA . VAL B 1 22 ? 12.758 6.031 1.687 1 89.62 22 VAL B CA 1
ATOM 1381 C C . VAL B 1 22 ? 13.109 6.781 2.969 1 89.62 22 VAL B C 1
ATOM 1383 O O . VAL B 1 22 ? 12.219 7.266 3.676 1 89.62 22 VAL B O 1
ATOM 1386 N N . GLY B 1 23 ? 14.281 6.82 3.328 1 83.44 23 GLY B N 1
ATOM 1387 C CA . GLY B 1 23 ? 14.742 7.617 4.457 1 83.44 23 GLY B CA 1
ATOM 1388 C C . GLY B 1 23 ? 14.859 6.816 5.738 1 83.44 23 GLY B C 1
ATOM 1389 O O . GLY B 1 23 ? 15.148 7.375 6.801 1 83.44 23 GLY B O 1
ATOM 1390 N N . VAL B 1 24 ? 14.492 5.617 5.719 1 84.56 24 VAL B N 1
ATOM 1391 C CA . VAL B 1 24 ? 14.602 4.766 6.902 1 84.56 24 VAL B CA 1
ATOM 1392 C C . VAL B 1 24 ? 15.836 3.871 6.777 1 84.56 24 VAL B C 1
ATOM 1394 O O . VAL B 1 24 ? 15.984 3.141 5.793 1 84.56 24 VAL B O 1
ATOM 1397 N N . PRO B 1 25 ? 16.625 3.998 7.738 1 84.38 25 PRO B N 1
ATOM 1398 C CA . PRO B 1 25 ? 17.828 3.168 7.688 1 84.38 25 PRO B CA 1
ATOM 1399 C C . PRO B 1 25 ? 17.516 1.673 7.715 1 84.38 25 PRO B C 1
ATOM 1401 O O . PRO B 1 25 ? 16.594 1.245 8.398 1 84.38 25 PRO B O 1
ATOM 1404 N N . ARG B 1 26 ? 18.328 0.909 7.066 1 80.88 26 ARG B N 1
ATOM 1405 C CA . ARG B 1 26 ? 18.141 -0.531 6.934 1 80.88 26 ARG B CA 1
ATOM 1406 C C . ARG B 1 26 ? 18.188 -1.218 8.297 1 80.88 26 ARG B C 1
ATOM 1408 O O . ARG B 1 26 ? 17.484 -2.197 8.531 1 80.88 26 ARG B O 1
ATOM 1415 N N . LYS B 1 27 ? 19.031 -0.654 9.188 1 84.88 27 LYS B N 1
ATOM 1416 C CA . LYS B 1 27 ? 19.266 -1.27 10.492 1 84.88 27 LYS B CA 1
ATOM 1417 C C . LYS B 1 27 ? 18 -1.303 11.336 1 84.88 27 LYS B C 1
ATOM 1419 O O . LYS B 1 27 ? 17.812 -2.209 12.148 1 84.88 27 LYS B O 1
ATOM 1424 N N . VAL B 1 28 ? 17.078 -0.343 11.18 1 86.12 28 VAL B N 1
ATOM 1425 C CA . VAL B 1 28 ? 15.883 -0.25 12.008 1 86.12 28 VAL B CA 1
ATOM 1426 C C . VAL B 1 28 ? 14.648 -0.55 11.156 1 86.12 28 VAL B C 1
ATOM 1428 O O . VAL B 1 28 ? 13.516 -0.395 11.625 1 86.12 28 VAL B O 1
ATOM 1431 N N . LEU B 1 29 ? 14.906 -1.002 9.961 1 90.06 29 LEU B N 1
ATOM 1432 C CA . LEU B 1 29 ? 13.805 -1.223 9.031 1 90.06 29 LEU B CA 1
ATOM 1433 C C . LEU B 1 29 ? 13.102 -2.545 9.328 1 90.06 29 LEU B C 1
ATOM 1435 O O . LEU B 1 29 ? 13.734 -3.602 9.328 1 90.06 29 LEU B O 1
ATOM 1439 N N . GLU B 1 30 ? 11.82 -2.441 9.711 1 94.81 30 GLU B N 1
ATOM 1440 C CA . GLU B 1 30 ? 10.984 -3.629 9.883 1 94.81 30 GLU B CA 1
ATOM 1441 C C . GLU B 1 30 ? 10.32 -4.035 8.578 1 94.81 30 GLU B C 1
ATOM 1443 O O . GLU B 1 30 ? 10.305 -3.26 7.617 1 94.81 30 GLU B O 1
ATOM 1448 N N . GLN B 1 31 ? 9.859 -5.285 8.562 1 95.5 31 GLN B N 1
ATOM 1449 C CA . GLN B 1 31 ? 9.25 -5.785 7.336 1 95.5 31 GLN B CA 1
ATOM 1450 C C . GLN B 1 31 ? 7.797 -6.195 7.574 1 95.5 31 GLN B C 1
ATOM 1452 O O . GLN B 1 31 ? 7.449 -6.672 8.656 1 95.5 31 GLN B O 1
ATOM 1457 N N . ALA B 1 32 ? 6.945 -5.859 6.711 1 96.56 32 ALA B N 1
ATOM 1458 C CA . ALA B 1 32 ? 5.598 -6.418 6.605 1 96.56 32 ALA B CA 1
ATOM 1459 C C . ALA B 1 32 ? 5.492 -7.375 5.422 1 96.56 32 ALA B C 1
ATOM 1461 O O . ALA B 1 32 ? 5.848 -7.02 4.297 1 96.56 32 ALA B O 1
ATOM 1462 N N . ILE B 1 33 ? 5 -8.586 5.605 1 95.75 33 ILE B N 1
ATOM 1463 C CA . ILE B 1 33 ? 4.977 -9.609 4.566 1 95.75 33 ILE B CA 1
ATOM 1464 C C . ILE B 1 33 ? 3.578 -9.695 3.963 1 95.75 33 ILE B C 1
ATOM 1466 O O . ILE B 1 33 ? 2.596 -9.891 4.684 1 95.75 33 ILE B O 1
ATOM 1470 N N . LEU B 1 34 ? 3.457 -9.469 2.758 1 95.81 34 LEU B N 1
ATOM 1471 C CA . LEU B 1 34 ? 2.246 -9.68 1.971 1 95.81 34 LEU B CA 1
ATOM 1472 C C . LEU B 1 34 ? 2.328 -10.977 1.181 1 95.81 34 LEU B C 1
ATOM 1474 O O . LEU B 1 34 ? 3.182 -11.125 0.302 1 95.81 34 LEU B O 1
ATOM 1478 N N . ALA B 1 35 ? 1.465 -11.875 1.479 1 93.12 35 ALA B N 1
ATOM 1479 C CA . ALA B 1 35 ? 1.465 -13.156 0.771 1 93.12 35 ALA B CA 1
ATOM 1480 C C . ALA B 1 35 ? 1.002 -12.977 -0.673 1 93.12 35 ALA B C 1
ATOM 1482 O O . ALA B 1 35 ? 0.327 -12 -1.002 1 93.12 35 ALA B O 1
ATOM 1483 N N . LEU B 1 36 ? 1.339 -13.93 -1.513 1 91.62 36 LEU B N 1
ATOM 1484 C CA . LEU B 1 36 ? 1 -13.852 -2.93 1 91.62 36 LEU B CA 1
ATOM 1485 C C . LEU B 1 36 ? -0.512 -13.875 -3.129 1 91.62 36 LEU B C 1
ATOM 1487 O O . LEU B 1 36 ? -1.028 -13.242 -4.051 1 91.62 36 LEU B O 1
ATOM 1491 N N . ASP B 1 37 ? -1.196 -14.656 -2.312 1 92.31 37 ASP B N 1
ATOM 1492 C CA . ASP B 1 37 ? -2.65 -14.672 -2.434 1 92.31 37 ASP B CA 1
ATOM 1493 C C . ASP B 1 37 ? -3.254 -13.336 -2.014 1 92.31 37 ASP B C 1
ATOM 1495 O O . ASP B 1 37 ? -4.238 -12.883 -2.602 1 92.31 37 ASP B O 1
ATOM 1499 N N . GLU B 1 38 ? -2.66 -12.758 -1.021 1 95.12 38 GLU B N 1
ATOM 1500 C CA . GLU B 1 38 ? -3.08 -11.414 -0.622 1 95.12 38 GLU B CA 1
ATOM 1501 C C . GLU B 1 38 ? -2.822 -10.406 -1.732 1 95.12 38 GLU B C 1
ATOM 1503 O O . GLU B 1 38 ? -3.666 -9.547 -2.01 1 95.12 38 GLU B O 1
ATOM 1508 N N . TYR B 1 39 ? -1.671 -10.562 -2.314 1 95.25 39 TYR B N 1
ATOM 1509 C CA . TYR B 1 39 ? -1.314 -9.719 -3.451 1 95.25 39 TYR B CA 1
ATOM 1510 C C . TYR B 1 39 ? -2.352 -9.836 -4.562 1 95.25 39 TYR B C 1
ATOM 1512 O O . TYR B 1 39 ? -2.793 -8.828 -5.117 1 95.25 39 TYR B O 1
ATOM 1520 N N . GLU B 1 40 ? -2.711 -11.016 -4.859 1 93.38 40 GLU B N 1
ATOM 1521 C CA . GLU B 1 40 ? -3.707 -11.258 -5.895 1 93.38 40 GLU B CA 1
ATOM 1522 C C . GLU B 1 40 ? -5.066 -10.688 -5.504 1 93.38 40 GLU B C 1
ATOM 1524 O O . GLU B 1 40 ? -5.781 -10.141 -6.348 1 93.38 40 GLU B O 1
ATOM 1529 N N . ALA B 1 41 ? -5.387 -10.812 -4.27 1 96.06 41 ALA B N 1
ATOM 1530 C CA . ALA B 1 41 ? -6.652 -10.258 -3.791 1 96.06 41 ALA B CA 1
ATOM 1531 C C . ALA B 1 41 ? -6.707 -8.75 -4.004 1 96.06 41 ALA B C 1
ATOM 1533 O O . ALA B 1 41 ? -7.727 -8.211 -4.441 1 96.06 41 ALA B O 1
ATOM 1534 N N . ILE B 1 42 ? -5.605 -8.102 -3.688 1 97.44 42 ILE B N 1
ATOM 1535 C CA . ILE B 1 42 ? -5.512 -6.656 -3.885 1 97.44 42 ILE B CA 1
ATOM 1536 C C . ILE B 1 42 ? -5.629 -6.332 -5.371 1 97.44 42 ILE B C 1
ATOM 1538 O O . ILE B 1 42 ? -6.32 -5.387 -5.754 1 97.44 42 ILE B O 1
ATOM 1542 N N . ARG B 1 43 ? -4.984 -7.098 -6.18 1 96.62 43 ARG B N 1
ATOM 1543 C CA . ARG B 1 43 ? -5.039 -6.879 -7.621 1 96.62 43 ARG B CA 1
ATOM 1544 C C . ARG B 1 43 ? -6.473 -6.98 -8.141 1 96.62 43 ARG B C 1
ATOM 1546 O O . ARG B 1 43 ? -6.934 -6.105 -8.875 1 96.62 43 ARG B O 1
ATOM 1553 N N . LEU B 1 44 ? -7.125 -7.969 -7.75 1 96.62 44 LEU B N 1
ATOM 1554 C CA . LEU B 1 44 ? -8.469 -8.227 -8.266 1 96.62 44 LEU B CA 1
ATOM 1555 C C . LEU B 1 44 ? -9.469 -7.219 -7.707 1 96.62 44 LEU B C 1
ATOM 1557 O O . LEU B 1 44 ? -10.242 -6.629 -8.461 1 96.62 44 LEU B O 1
ATOM 1561 N N . ALA B 1 45 ? -9.422 -6.949 -6.449 1 97.69 45 ALA B N 1
ATOM 1562 C CA . ALA B 1 45 ? -10.461 -6.168 -5.793 1 97.69 45 ALA B CA 1
ATOM 1563 C C . ALA B 1 45 ? -10.18 -4.672 -5.906 1 97.69 45 ALA B C 1
ATOM 1565 O O . ALA B 1 45 ? -11.078 -3.889 -6.23 1 97.69 45 ALA B O 1
ATOM 1566 N N . ASP B 1 46 ? -8.977 -4.281 -5.609 1 97.81 46 ASP B N 1
ATOM 1567 C CA . ASP B 1 46 ? -8.688 -2.857 -5.473 1 97.81 46 ASP B CA 1
ATOM 1568 C C . ASP B 1 46 ? -8.125 -2.283 -6.773 1 97.81 46 ASP B C 1
ATOM 1570 O O . ASP B 1 46 ? -8.352 -1.113 -7.09 1 97.81 46 ASP B O 1
ATOM 1574 N N . TYR B 1 47 ? -7.367 -3.033 -7.496 1 97.38 47 TYR B N 1
ATOM 1575 C CA . TYR B 1 47 ? -6.766 -2.557 -8.734 1 97.38 47 TYR B CA 1
ATOM 1576 C C . TYR B 1 47 ? -7.734 -2.705 -9.906 1 97.38 47 TYR B C 1
ATOM 1578 O O . TYR B 1 47 ? -7.992 -1.744 -10.633 1 97.38 47 TYR B O 1
ATOM 1586 N N . LEU B 1 48 ? -8.281 -3.91 -10.055 1 96.38 48 LEU B N 1
ATOM 1587 C CA . LEU B 1 48 ? -9.188 -4.191 -11.156 1 96.38 48 LEU B CA 1
ATOM 1588 C C . LEU B 1 48 ? -10.625 -3.857 -10.781 1 96.38 48 LEU B C 1
ATOM 1590 O O . LEU B 1 48 ? -11.516 -3.875 -11.633 1 96.38 48 LEU B O 1
ATOM 1594 N N . LYS B 1 49 ? -10.898 -3.676 -9.516 1 97.38 49 LYS B N 1
ATOM 1595 C CA . LYS B 1 49 ? -12.188 -3.219 -9.008 1 97.38 49 LYS B CA 1
ATOM 1596 C C . LYS B 1 49 ? -13.266 -4.273 -9.219 1 97.38 49 LYS B C 1
ATOM 1598 O O . LYS B 1 49 ? -14.414 -3.943 -9.539 1 97.38 49 LYS B O 1
ATOM 1603 N N . LEU B 1 50 ? -12.859 -5.488 -9.094 1 97.06 50 LEU B N 1
ATOM 1604 C CA . LEU B 1 50 ? -13.852 -6.559 -9.172 1 97.06 50 LEU B CA 1
ATOM 1605 C C . LEU B 1 50 ? -14.641 -6.652 -7.871 1 97.06 50 LEU B C 1
ATOM 1607 O O . LEU B 1 50 ? -14.102 -6.422 -6.789 1 97.06 50 LEU B O 1
ATOM 1611 N N . GLU B 1 51 ? -15.852 -7.082 -8.031 1 97.56 51 GLU B N 1
ATOM 1612 C CA . GLU B 1 51 ? -16.641 -7.414 -6.848 1 97.56 51 GLU B CA 1
ATOM 1613 C C . GLU B 1 51 ? -16.062 -8.633 -6.129 1 97.56 51 GLU B C 1
ATOM 1615 O O . GLU B 1 51 ? -15.477 -9.516 -6.758 1 97.56 51 GLU B O 1
ATOM 1620 N N . HIS B 1 52 ? -16.266 -8.594 -4.789 1 97.31 52 HIS B N 1
ATOM 1621 C CA . HIS B 1 52 ? -15.68 -9.664 -3.982 1 97.31 52 HIS B CA 1
ATOM 1622 C C . HIS B 1 52 ? -16.125 -11.031 -4.48 1 97.31 52 HIS B C 1
ATOM 1624 O O . HIS B 1 52 ? -15.32 -11.977 -4.492 1 97.31 52 HIS B O 1
ATOM 1630 N N . LEU B 1 53 ? -17.375 -11.125 -4.895 1 96.88 53 LEU B N 1
ATOM 1631 C CA . LEU B 1 53 ? -17.875 -12.406 -5.387 1 96.88 53 LEU B CA 1
ATOM 1632 C C . LEU B 1 53 ? -17.109 -12.844 -6.637 1 96.88 53 LEU B C 1
ATOM 1634 O O . LEU B 1 53 ? -16.688 -13.992 -6.742 1 96.88 53 LEU B O 1
ATOM 1638 N N . GLU B 1 54 ? -16.938 -12 -7.594 1 96.75 54 GLU B N 1
ATOM 1639 C CA . GLU B 1 54 ? -16.219 -12.273 -8.828 1 96.75 54 GLU B CA 1
ATOM 1640 C C . GLU B 1 54 ? -14.75 -12.602 -8.555 1 96.75 54 GLU B C 1
ATOM 1642 O O . GLU B 1 54 ? -14.195 -13.539 -9.133 1 96.75 54 GLU B O 1
ATOM 1647 N N . ALA B 1 55 ? -14.133 -11.828 -7.672 1 96.12 55 ALA B N 1
ATOM 1648 C CA . ALA B 1 55 ? -12.734 -12.047 -7.312 1 96.12 55 ALA B CA 1
ATOM 1649 C C . ALA B 1 55 ? -12.547 -13.406 -6.645 1 96.12 55 ALA B C 1
ATOM 1651 O O . ALA B 1 55 ? -11.594 -14.125 -6.945 1 96.12 55 ALA B O 1
ATOM 1652 N N . ALA B 1 56 ? -13.438 -13.75 -5.754 1 95 56 ALA B N 1
ATOM 1653 C CA . ALA B 1 56 ? -13.398 -15.039 -5.066 1 95 56 ALA B CA 1
ATOM 1654 C C . ALA B 1 56 ? -13.453 -16.188 -6.062 1 95 56 ALA B C 1
ATOM 1656 O O . ALA B 1 56 ? -12.688 -17.156 -5.957 1 95 56 ALA B O 1
ATOM 1657 N N . GLU B 1 57 ? -14.328 -16.047 -7.035 1 93.56 57 GLU B N 1
ATOM 1658 C CA . GLU B 1 57 ? -14.469 -17.078 -8.062 1 93.56 57 GLU B CA 1
ATOM 1659 C C . GLU B 1 57 ? -13.18 -17.234 -8.867 1 93.56 57 GLU B C 1
ATOM 1661 O O . GLU B 1 57 ? -12.75 -18.359 -9.141 1 93.56 57 GLU B O 1
ATOM 1666 N N . LYS B 1 58 ? -12.562 -16.141 -9.172 1 91.25 58 LYS B N 1
ATOM 1667 C CA . LYS B 1 58 ? -11.328 -16.172 -9.945 1 91.25 58 LYS B CA 1
ATOM 1668 C C . LYS B 1 58 ? -10.211 -16.859 -9.164 1 91.25 58 LYS B C 1
ATOM 1670 O O . LYS B 1 58 ? -9.328 -17.484 -9.75 1 91.25 58 LYS B O 1
ATOM 1675 N N . MET B 1 59 ? -10.336 -16.75 -7.859 1 91.56 59 MET B N 1
ATOM 1676 C CA . MET B 1 59 ? -9.281 -17.328 -7.023 1 91.56 59 MET B CA 1
ATOM 1677 C C . MET B 1 59 ? -9.664 -18.734 -6.574 1 91.56 59 MET B C 1
ATOM 1679 O O . MET B 1 59 ? -8.859 -19.422 -5.941 1 91.56 59 MET B O 1
ATOM 1683 N N . GLY B 1 60 ? -10.852 -19.094 -6.879 1 90.62 60 GLY B N 1
ATOM 1684 C CA . GLY B 1 60 ? -11.312 -20.422 -6.535 1 90.62 60 GLY B CA 1
ATOM 1685 C C . GLY B 1 60 ? -11.641 -20.578 -5.062 1 90.62 60 GLY B C 1
ATOM 1686 O O . GLY B 1 60 ? -11.398 -21.641 -4.48 1 90.62 60 GLY B O 1
ATOM 1687 N N . ILE B 1 61 ? -12.086 -19.562 -4.363 1 92.19 61 ILE B N 1
ATOM 1688 C CA . ILE B 1 61 ? -12.445 -19.625 -2.951 1 92.19 61 ILE B CA 1
ATOM 1689 C C . ILE B 1 61 ? -13.828 -19 -2.742 1 92.19 61 ILE B C 1
ATOM 1691 O O . ILE B 1 61 ? -14.406 -18.438 -3.672 1 92.19 61 ILE B O 1
ATOM 1695 N N . SER B 1 62 ? -14.344 -19.219 -1.532 1 94.44 62 SER B N 1
ATOM 1696 C CA . SER B 1 62 ? -15.648 -18.656 -1.204 1 94.44 62 SER B CA 1
ATOM 1697 C C . SER B 1 62 ? -15.555 -17.141 -0.982 1 94.44 62 SER B C 1
ATOM 1699 O O . SER B 1 62 ? -14.484 -16.625 -0.657 1 94.44 62 SER B O 1
ATOM 1701 N N . ARG B 1 63 ? -16.703 -16.453 -1.153 1 96.19 63 ARG B N 1
ATOM 1702 C CA . ARG B 1 63 ? -16.766 -15 -0.964 1 96.19 63 ARG B CA 1
ATOM 1703 C C . ARG B 1 63 ? -16.375 -14.617 0.457 1 96.19 63 ARG B C 1
ATOM 1705 O O . ARG B 1 63 ? -15.586 -13.688 0.658 1 96.19 63 ARG B O 1
ATOM 1712 N N . PRO B 1 64 ? -16.859 -15.328 1.491 1 96.75 64 PRO B N 1
ATOM 1713 C CA . PRO B 1 64 ? -16.453 -14.961 2.848 1 96.75 64 PRO B CA 1
ATOM 1714 C C . PRO B 1 64 ? -14.945 -15.125 3.066 1 96.75 64 PRO B C 1
ATOM 1716 O O . PRO B 1 64 ? -14.328 -14.305 3.742 1 96.75 64 PRO B O 1
ATOM 1719 N N . THR B 1 65 ? -14.328 -16.141 2.523 1 95.44 65 THR B N 1
ATOM 1720 C CA . THR B 1 65 ? -12.883 -16.344 2.619 1 95.44 65 THR B CA 1
ATOM 1721 C C . THR B 1 65 ? -12.125 -15.211 1.93 1 95.44 65 THR B C 1
ATOM 1723 O O . THR B 1 65 ? -11.133 -14.703 2.461 1 95.44 65 THR B O 1
ATOM 1726 N N . PHE B 1 66 ? -12.641 -14.836 0.774 1 96.19 66 PHE B N 1
ATOM 1727 C CA . PHE B 1 66 ? -12.023 -13.734 0.047 1 96.19 66 PHE B CA 1
ATOM 1728 C C . PHE B 1 66 ? -12.094 -12.445 0.856 1 96.19 66 PHE B C 1
ATOM 1730 O O . PHE B 1 66 ? -11.117 -11.695 0.929 1 96.19 66 PHE B O 1
ATOM 1737 N N . THR B 1 67 ? -13.242 -12.219 1.442 1 97.19 67 THR B N 1
ATOM 1738 C CA . THR B 1 67 ? -13.438 -10.992 2.215 1 97.19 67 THR B CA 1
ATOM 1739 C C . THR B 1 67 ? -12.445 -10.922 3.373 1 97.19 67 THR B C 1
ATOM 1741 O O . THR B 1 67 ? -11.844 -9.875 3.617 1 97.19 67 THR B O 1
ATOM 1744 N N . ARG B 1 68 ? -12.242 -12 3.992 1 96.88 68 ARG B N 1
ATOM 1745 C CA . ARG B 1 68 ? -11.273 -12.047 5.082 1 96.88 68 ARG B CA 1
ATOM 1746 C C . ARG B 1 68 ? -9.859 -11.844 4.559 1 96.88 68 ARG B C 1
ATOM 1748 O O . ARG B 1 68 ? -9.047 -11.164 5.195 1 96.88 68 ARG B O 1
ATOM 1755 N N . LEU B 1 69 ? -9.586 -12.43 3.439 1 95.69 69 LEU B N 1
ATOM 1756 C CA . LEU B 1 69 ? -8.266 -12.359 2.824 1 95.69 69 LEU B CA 1
ATOM 1757 C C . LEU B 1 69 ? -7.918 -10.922 2.443 1 95.69 69 LEU B C 1
ATOM 1759 O O . LEU B 1 69 ? -6.824 -10.445 2.748 1 95.69 69 LEU B O 1
ATOM 1763 N N . ILE B 1 70 ? -8.836 -10.234 1.788 1 97.5 70 ILE B N 1
ATOM 1764 C CA . ILE B 1 70 ? -8.57 -8.883 1.314 1 97.5 70 ILE B CA 1
ATOM 1765 C C . ILE B 1 70 ? -8.477 -7.93 2.502 1 97.5 70 ILE B C 1
ATOM 1767 O O . ILE B 1 70 ? -7.691 -6.98 2.486 1 97.5 70 ILE B O 1
ATOM 1771 N N . GLU B 1 71 ? -9.25 -8.156 3.576 1 97.25 71 GLU B N 1
ATOM 1772 C CA . GLU B 1 71 ? -9.148 -7.34 4.781 1 97.25 71 GLU B CA 1
ATOM 1773 C C . GLU B 1 71 ? -7.785 -7.492 5.445 1 97.25 71 GLU B C 1
ATOM 1775 O O . GLU B 1 71 ? -7.191 -6.508 5.895 1 97.25 71 GLU B O 1
ATOM 1780 N N . ARG B 1 72 ? -7.348 -8.711 5.488 1 96.94 72 ARG B N 1
ATOM 1781 C CA . ARG B 1 72 ? -6.012 -8.961 6.02 1 96.94 72 ARG B CA 1
ATOM 1782 C C . ARG B 1 72 ? -4.941 -8.289 5.172 1 96.94 72 ARG B C 1
ATOM 1784 O O . ARG B 1 72 ? -4.004 -7.695 5.703 1 96.94 72 ARG B O 1
ATOM 1791 N N . ALA B 1 73 ? -5.082 -8.406 3.881 1 97.56 73 ALA B N 1
ATOM 1792 C CA . ALA B 1 73 ? -4.133 -7.797 2.955 1 97.56 73 ALA B CA 1
ATOM 1793 C C . ALA B 1 73 ? -4.086 -6.281 3.137 1 97.56 73 ALA B C 1
ATOM 1795 O O . ALA B 1 73 ? -3.008 -5.691 3.215 1 97.56 73 ALA B O 1
ATOM 1796 N N . ARG B 1 74 ? -5.273 -5.695 3.264 1 98.12 74 ARG B N 1
ATOM 1797 C CA . ARG B 1 74 ? -5.371 -4.25 3.439 1 98.12 74 ARG B CA 1
ATOM 1798 C C . ARG B 1 74 ? -4.762 -3.82 4.77 1 98.12 74 ARG B C 1
ATOM 1800 O O . ARG B 1 74 ? -4.121 -2.77 4.852 1 98.12 74 ARG B O 1
ATOM 1807 N N . THR B 1 75 ? -4.938 -4.609 5.734 1 98.06 75 THR B N 1
ATOM 1808 C CA . THR B 1 75 ? -4.371 -4.316 7.047 1 98.06 75 THR B CA 1
ATOM 1809 C C . THR B 1 75 ? -2.844 -4.355 6.996 1 98.06 75 THR B C 1
ATOM 1811 O O . THR B 1 75 ? -2.178 -3.463 7.527 1 98.06 75 THR B O 1
ATOM 1814 N N . LYS B 1 76 ? -2.301 -5.324 6.383 1 97.38 76 LYS B N 1
ATOM 1815 C CA . LYS B 1 76 ? -0.851 -5.445 6.262 1 97.38 76 LYS B CA 1
ATOM 1816 C C . LYS B 1 76 ? -0.266 -4.293 5.453 1 97.38 76 LYS B C 1
ATOM 1818 O O . LYS B 1 76 ? 0.767 -3.73 5.82 1 97.38 76 LYS B O 1
ATOM 1823 N N . LEU B 1 77 ? -0.914 -3.986 4.371 1 97.69 77 LEU B N 1
ATOM 1824 C CA . LEU B 1 77 ? -0.481 -2.865 3.543 1 97.69 77 LEU B CA 1
ATOM 1825 C C . LEU B 1 77 ? -0.502 -1.564 4.336 1 97.69 77 LEU B C 1
ATOM 1827 O O . LEU B 1 77 ? 0.461 -0.795 4.301 1 97.69 77 LEU B O 1
ATOM 1831 N N . ALA B 1 78 ? -1.559 -1.347 5.035 1 97.81 78 ALA B N 1
ATOM 1832 C CA . ALA B 1 78 ? -1.691 -0.153 5.863 1 97.81 78 ALA B CA 1
ATOM 1833 C C . ALA B 1 78 ? -0.599 -0.101 6.93 1 97.81 78 ALA B C 1
ATOM 1835 O O . ALA B 1 78 ? 0.002 0.951 7.16 1 97.81 78 ALA B O 1
ATOM 1836 N N . SER B 1 79 ? -0.347 -1.24 7.531 1 97.38 79 SER B N 1
ATOM 1837 C CA . SER B 1 79 ? 0.697 -1.307 8.547 1 97.38 79 SER B CA 1
ATOM 1838 C C . SER B 1 79 ? 2.057 -0.93 7.973 1 97.38 79 SER B C 1
ATOM 1840 O O . SER B 1 79 ? 2.832 -0.216 8.609 1 97.38 79 SER B O 1
ATOM 1842 N N . ALA B 1 80 ? 2.336 -1.424 6.758 1 97.19 80 ALA B N 1
ATOM 1843 C CA . ALA B 1 80 ? 3.604 -1.113 6.102 1 97.19 80 ALA B CA 1
ATOM 1844 C C . ALA B 1 80 ? 3.75 0.389 5.879 1 97.19 80 ALA B C 1
ATOM 1846 O O . ALA B 1 80 ? 4.793 0.971 6.191 1 97.19 80 ALA B O 1
ATOM 1847 N N . ILE B 1 81 ? 2.715 1.012 5.445 1 96 81 ILE B N 1
ATOM 1848 C CA . ILE B 1 81 ? 2.738 2.418 5.055 1 96 81 ILE B CA 1
ATOM 1849 C C . ILE B 1 81 ? 2.76 3.299 6.301 1 96 81 ILE B C 1
ATOM 1851 O O . ILE B 1 81 ? 3.543 4.246 6.387 1 96 81 ILE B O 1
ATOM 1855 N N . ILE B 1 82 ? 1.965 2.957 7.277 1 94.56 82 ILE B N 1
ATOM 1856 C CA . ILE B 1 82 ? 1.799 3.791 8.461 1 94.56 82 ILE B CA 1
ATOM 1857 C C . ILE B 1 82 ? 3.033 3.674 9.352 1 94.56 82 ILE B C 1
ATOM 1859 O O . ILE B 1 82 ? 3.475 4.66 9.945 1 94.56 82 ILE B O 1
ATOM 1863 N N . GLU B 1 83 ? 3.611 2.504 9.391 1 94.75 83 GLU B N 1
ATOM 1864 C CA . GLU B 1 83 ? 4.746 2.26 10.273 1 94.75 83 GLU B CA 1
ATOM 1865 C C . GLU B 1 83 ? 6.07 2.375 9.523 1 94.75 83 GLU B C 1
ATOM 1867 O O . GLU B 1 83 ? 7.137 2.143 10.094 1 94.75 83 GLU B O 1
ATOM 1872 N N . ALA B 1 84 ? 5.977 2.703 8.258 1 94.69 84 ALA B N 1
ATOM 1873 C CA . ALA B 1 84 ? 7.152 2.846 7.406 1 94.69 84 ALA B CA 1
ATOM 1874 C C . ALA B 1 84 ? 7.988 1.567 7.402 1 94.69 84 ALA B C 1
ATOM 1876 O O . ALA B 1 84 ? 9.203 1.609 7.621 1 94.69 84 ALA B O 1
ATOM 1877 N N . LYS B 1 85 ? 7.352 0.502 7.25 1 96.5 85 LYS B N 1
ATOM 1878 C CA . LYS B 1 85 ? 8.008 -0.798 7.121 1 96.5 85 LYS B CA 1
ATOM 1879 C C . LYS B 1 85 ? 8.258 -1.141 5.656 1 96.5 85 LYS B C 1
ATOM 1881 O O . LYS B 1 85 ? 7.547 -0.667 4.77 1 96.5 85 LYS B O 1
ATOM 1886 N N . GLU B 1 86 ? 9.273 -1.927 5.438 1 96.38 86 GLU B N 1
ATOM 1887 C CA . GLU B 1 86 ? 9.445 -2.502 4.109 1 96.38 86 GLU B CA 1
ATOM 1888 C C . GLU B 1 86 ? 8.359 -3.523 3.801 1 96.38 86 GLU B C 1
ATOM 1890 O O . GLU B 1 86 ? 8.086 -4.41 4.613 1 96.38 86 GLU B O 1
ATOM 1895 N N . LEU B 1 87 ? 7.68 -3.34 2.723 1 96.94 87 LEU B N 1
ATOM 1896 C CA . LEU B 1 87 ? 6.688 -4.309 2.277 1 96.94 87 LEU B CA 1
ATOM 1897 C C . LEU B 1 87 ? 7.328 -5.391 1.416 1 96.94 87 LEU B C 1
ATOM 1899 O O . LEU B 1 87 ? 7.871 -5.098 0.347 1 96.94 87 LEU B O 1
ATOM 1903 N N . VAL B 1 88 ? 7.262 -6.574 1.872 1 95.56 88 VAL B N 1
ATOM 1904 C CA . VAL B 1 88 ? 7.848 -7.703 1.155 1 95.56 88 VAL B CA 1
ATOM 1905 C C . VAL B 1 88 ? 6.738 -8.633 0.66 1 95.56 88 VAL B C 1
ATOM 1907 O O . VAL B 1 88 ? 5.844 -9 1.424 1 95.56 88 VAL B O 1
ATOM 1910 N N . ILE B 1 89 ? 6.723 -8.922 -0.582 1 93.44 89 ILE B N 1
ATOM 1911 C CA . ILE B 1 89 ? 5.738 -9.828 -1.166 1 93.44 89 ILE B CA 1
ATOM 1912 C C . ILE B 1 89 ? 6.32 -11.234 -1.249 1 93.44 89 ILE B C 1
ATOM 1914 O O . ILE B 1 89 ? 7.23 -11.492 -2.043 1 93.44 89 ILE B O 1
ATOM 1918 N N . GLU B 1 90 ? 5.855 -12.055 -0.419 1 88 90 GLU B N 1
ATOM 1919 C CA . GLU B 1 90 ? 6.387 -13.406 -0.379 1 88 90 GLU B CA 1
ATOM 1920 C C . GLU B 1 90 ? 5.418 -14.359 0.32 1 88 90 GLU B C 1
ATOM 1922 O O . GLU B 1 90 ? 4.609 -13.938 1.147 1 88 90 GLU B O 1
ATOM 1927 N N . GLY B 1 91 ? 5.535 -15.531 -0.119 1 79.56 91 GLY B N 1
ATOM 1928 C CA . GLY B 1 91 ? 4.816 -16.578 0.583 1 79.56 91 GLY B CA 1
ATOM 1929 C C . GLY B 1 91 ? 3.393 -16.766 0.087 1 79.56 91 GLY B C 1
ATOM 1930 O O . GLY B 1 91 ? 3.033 -16.266 -0.98 1 79.56 91 GLY B O 1
ATOM 1931 N N . GLY B 1 92 ? 2.66 -17.625 0.809 1 73.25 92 GLY B N 1
ATOM 1932 C CA . GLY B 1 92 ? 1.286 -17.953 0.473 1 73.25 92 GLY B CA 1
ATOM 1933 C C . GLY B 1 92 ? 1.149 -19.328 -0.157 1 73.25 92 GLY B C 1
ATOM 1934 O O . GLY B 1 92 ? 2.127 -19.891 -0.662 1 73.25 92 GLY B O 1
ATOM 1935 N N . HIS B 1 93 ? 0.105 -19.953 0.182 1 69.19 93 HIS B N 1
ATOM 1936 C CA . HIS B 1 93 ? -0.223 -21.25 -0.423 1 69.19 93 HIS B CA 1
ATOM 1937 C C . HIS B 1 93 ? -0.99 -21.062 -1.729 1 69.19 93 HIS B C 1
ATOM 1939 O O . HIS B 1 93 ? -2.215 -20.922 -1.719 1 69.19 93 HIS B O 1
ATOM 1945 N N . ILE B 1 94 ? -0.2 -20.938 -2.818 1 72.69 94 ILE B N 1
ATOM 1946 C CA . ILE B 1 94 ? -0.898 -20.516 -4.027 1 72.69 94 ILE B CA 1
ATOM 1947 C C . ILE B 1 94 ? -0.616 -21.516 -5.156 1 72.69 94 ILE B C 1
ATOM 1949 O O . ILE B 1 94 ? 0.376 -22.25 -5.117 1 72.69 94 ILE B O 1
ATOM 1953 N N . ASP B 1 95 ? -1.583 -21.828 -5.879 1 66 95 ASP B N 1
ATOM 1954 C CA . ASP B 1 95 ? -1.437 -22.453 -7.188 1 66 95 ASP B CA 1
ATOM 1955 C C . ASP B 1 95 ? -1.244 -21.406 -8.281 1 66 95 ASP B C 1
ATOM 1957 O O . ASP B 1 95 ? -2.148 -20.625 -8.562 1 66 95 ASP B O 1
ATOM 1961 N N . LEU B 1 96 ? 0.076 -21.297 -8.695 1 62.88 96 LEU B N 1
ATOM 1962 C CA . LEU B 1 96 ? 0.359 -20.312 -9.734 1 62.88 96 LEU B CA 1
ATOM 1963 C C . LEU B 1 96 ? -0.052 -20.828 -11.109 1 62.88 96 LEU B C 1
ATOM 1965 O O . LEU B 1 96 ? 0.393 -21.891 -11.531 1 62.88 96 LEU B O 1
ATOM 1969 N N . GLN B 1 97 ? -1.143 -20.359 -11.625 1 60.84 97 GLN B N 1
ATOM 1970 C CA . GLN B 1 97 ? -1.576 -20.781 -12.953 1 60.84 97 GLN B CA 1
ATOM 1971 C C . GLN B 1 97 ? -0.552 -20.406 -14.016 1 60.84 97 GLN B C 1
ATOM 1973 O O . GLN B 1 97 ? -0.367 -21.125 -15 1 60.84 97 GLN B O 1
ATOM 1978 N N . SER B 1 98 ? -0.091 -19.172 -14.016 1 55.56 98 SER B N 1
ATOM 1979 C CA . SER B 1 98 ? 0.865 -18.797 -15.047 1 55.56 98 SER B CA 1
ATOM 1980 C C . SER B 1 98 ? 2.252 -18.562 -14.461 1 55.56 98 SER B C 1
ATOM 1982 O O . SER B 1 98 ? 2.383 -18.172 -13.297 1 55.56 98 SER B O 1
ATOM 1984 N N . THR B 1 99 ? 3.094 -19.375 -14.859 1 57.56 99 THR B N 1
ATOM 1985 C CA . THR B 1 99 ? 4.48 -19.156 -14.461 1 57.56 99 THR B CA 1
ATOM 1986 C C . THR B 1 99 ? 5.125 -18.078 -15.336 1 57.56 99 THR B C 1
ATOM 1988 O O . THR B 1 99 ? 4.953 -18.078 -16.562 1 57.56 99 THR B O 1
ATOM 1991 N N . ARG B 1 100 ? 5.359 -16.953 -14.773 1 61.41 100 ARG B N 1
ATOM 1992 C CA . ARG B 1 100 ? 6.129 -15.961 -15.516 1 61.41 100 ARG B CA 1
ATOM 1993 C C . ARG B 1 100 ? 7.625 -16.188 -15.336 1 61.41 100 ARG B C 1
ATOM 1995 O O . ARG B 1 100 ? 8.102 -16.375 -14.219 1 61.41 100 ARG B O 1
ATOM 2002 N N . LEU B 1 101 ? 8.211 -16.438 -16.5 1 65.56 101 LEU B N 1
ATOM 2003 C CA . LEU B 1 101 ? 9.664 -16.578 -16.547 1 65.56 101 LEU B CA 1
ATOM 2004 C C . LEU B 1 101 ? 10.32 -15.227 -16.859 1 65.56 101 LEU B C 1
ATOM 2006 O O . LEU B 1 101 ? 9.789 -14.438 -17.641 1 65.56 101 LEU B O 1
ATOM 2010 N N . ARG B 1 102 ? 11.125 -14.82 -15.969 1 67.44 102 ARG B N 1
ATOM 2011 C CA . ARG B 1 102 ? 11.914 -13.625 -16.234 1 67.44 102 ARG B CA 1
ATOM 2012 C C . ARG B 1 102 ? 13.352 -13.984 -16.609 1 67.44 102 ARG B C 1
ATOM 2014 O O . ARG B 1 102 ? 13.969 -14.828 -15.953 1 67.44 102 ARG B O 1
ATOM 2021 N N . CYS B 1 103 ? 13.719 -13.391 -17.75 1 67.56 103 CYS B N 1
ATOM 2022 C CA . CYS B 1 103 ? 15.109 -13.57 -18.141 1 67.56 103 CYS B CA 1
ATOM 2023 C C . CYS B 1 103 ? 16.031 -12.719 -17.281 1 67.56 103 CYS B C 1
ATOM 2025 O O . CYS B 1 103 ? 15.836 -11.508 -17.156 1 67.56 103 CYS B O 1
ATOM 2027 N N . SER B 1 104 ? 16.922 -13.227 -16.609 1 68.31 104 SER B N 1
ATOM 2028 C CA . SER B 1 104 ? 17.859 -12.508 -15.742 1 68.31 104 SER B CA 1
ATOM 2029 C C . SER B 1 104 ? 18.797 -11.633 -16.562 1 68.31 104 SER B C 1
ATOM 2031 O O . SER B 1 104 ? 19.453 -10.734 -16.016 1 68.31 104 SER B O 1
ATOM 2033 N N . ASP B 1 105 ? 18.891 -11.992 -17.75 1 66.44 105 ASP B N 1
ATOM 2034 C CA . ASP B 1 105 ? 19.859 -11.289 -18.578 1 66.44 105 ASP B CA 1
ATOM 2035 C C . ASP B 1 105 ? 19.25 -10.055 -19.234 1 66.44 105 ASP B C 1
ATOM 2037 O O . ASP B 1 105 ? 19.859 -8.984 -19.234 1 66.44 105 ASP B O 1
ATOM 2041 N N . CYS B 1 106 ? 18.156 -10.172 -19.797 1 63.41 106 CYS B N 1
ATOM 2042 C CA . CYS B 1 106 ? 17.609 -9.023 -20.516 1 63.41 106 CYS B CA 1
ATOM 2043 C C . CYS B 1 106 ? 16.406 -8.438 -19.766 1 63.41 106 CYS B C 1
ATOM 2045 O O . CYS B 1 106 ? 15.953 -7.34 -20.078 1 63.41 106 CYS B O 1
ATOM 2047 N N . GLY B 1 107 ? 15.93 -9.195 -18.766 1 65.88 107 GLY B N 1
ATOM 2048 C CA . GLY B 1 107 ? 14.844 -8.664 -17.969 1 65.88 107 GLY B CA 1
ATOM 2049 C C . GLY B 1 107 ? 13.469 -8.93 -18.547 1 65.88 107 GLY B C 1
ATOM 2050 O O . GLY B 1 107 ? 12.453 -8.562 -17.953 1 65.88 107 GLY B O 1
ATOM 2051 N N . GLU B 1 108 ? 13.516 -9.547 -19.656 1 65.56 108 GLU B N 1
ATOM 2052 C CA . GLU B 1 108 ? 12.234 -9.789 -20.328 1 65.56 108 GLU B CA 1
ATOM 2053 C C . GLU B 1 108 ? 11.391 -10.797 -19.547 1 65.56 108 GLU B C 1
ATOM 2055 O O . GLU B 1 108 ? 11.906 -11.789 -19.031 1 65.56 108 GLU B O 1
ATOM 2060 N N . GLU B 1 109 ? 10.156 -10.414 -19.391 1 69.31 109 GLU B N 1
ATOM 2061 C CA . GLU B 1 109 ? 9.211 -11.297 -18.719 1 69.31 109 GLU B CA 1
ATOM 2062 C C . GLU B 1 109 ? 8.305 -12.008 -19.719 1 69.31 109 GLU B C 1
ATOM 2064 O O . GLU B 1 109 ? 7.875 -11.406 -20.719 1 69.31 109 GLU B O 1
ATOM 2069 N N . GLN B 1 110 ? 8.289 -13.32 -19.656 1 64.12 110 GLN B N 1
ATOM 2070 C CA . GLN B 1 110 ? 7.426 -14.109 -20.531 1 64.12 110 GLN B CA 1
ATOM 2071 C C . GLN B 1 110 ? 6.449 -14.961 -19.719 1 64.12 110 GLN B C 1
ATOM 2073 O O . GLN B 1 110 ? 6.766 -15.391 -18.609 1 64.12 110 GLN B O 1
ATOM 2078 N N . GLN B 1 111 ? 5.219 -14.867 -20.172 1 60.62 111 GLN B N 1
ATOM 2079 C CA . GLN B 1 111 ? 4.234 -15.781 -19.594 1 60.62 111 GLN B CA 1
ATOM 2080 C C . GLN B 1 111 ? 4.492 -17.219 -20.031 1 60.62 111 GLN B C 1
ATOM 2082 O O . GLN B 1 111 ? 4.734 -17.484 -21.219 1 60.62 111 GLN B O 1
ATOM 2087 N N . ALA B 1 112 ? 4.945 -18.031 -19.156 1 57.56 112 ALA B N 1
ATOM 2088 C CA . ALA B 1 112 ? 5.105 -19.422 -19.547 1 57.56 112 ALA B CA 1
ATOM 2089 C C . ALA B 1 112 ? 4.098 -20.312 -18.812 1 57.56 112 ALA B C 1
ATOM 2091 O O . ALA B 1 112 ? 3.68 -20 -17.703 1 57.56 112 ALA B O 1
ATOM 2092 N N . GLU B 1 113 ? 3.422 -21.156 -19.594 1 54.19 113 GLU B N 1
ATOM 2093 C CA . GLU B 1 113 ? 2.631 -22.219 -18.969 1 54.19 113 GLU B CA 1
ATOM 2094 C C . GLU B 1 113 ? 3.512 -23.156 -18.141 1 54.19 113 GLU B C 1
ATOM 2096 O O . GLU B 1 113 ? 4.691 -23.328 -18.438 1 54.19 113 GLU B O 1
ATOM 2101 N N . PRO B 1 114 ? 3.047 -23.516 -16.906 1 51.94 114 PRO B N 1
ATOM 2102 C CA . PRO B 1 114 ? 3.822 -24.391 -16.031 1 51.94 114 PRO B CA 1
ATOM 2103 C C . PRO B 1 114 ? 4.594 -25.469 -16.797 1 51.94 114 PRO B C 1
ATOM 2105 O O . PRO B 1 114 ? 5.68 -25.875 -16.375 1 51.94 114 PRO B O 1
ATOM 2108 N N . SER B 1 115 ? 4.055 -25.875 -17.797 1 50.38 115 SER B N 1
ATOM 2109 C CA . SER B 1 115 ? 4.652 -27.016 -18.484 1 50.38 115 SER B CA 1
ATOM 2110 C C . SER B 1 115 ? 5.836 -26.594 -19.344 1 50.38 115 SER B C 1
ATOM 2112 O O . SER B 1 115 ? 6.602 -27.438 -19.812 1 50.38 115 SER B O 1
ATOM 2114 N N . GLU B 1 116 ? 6.051 -25.297 -19.5 1 51.44 116 GLU B N 1
ATOM 2115 C CA . GLU B 1 116 ? 7.086 -24.984 -20.484 1 51.44 116 GLU B CA 1
ATOM 2116 C C . GLU B 1 116 ? 8.344 -24.453 -19.812 1 51.44 116 GLU B C 1
ATOM 2118 O O . GLU B 1 116 ? 8.484 -23.25 -19.594 1 51.44 116 GLU B O 1
ATOM 2123 N N . SER B 1 117 ? 8.914 -25.047 -18.922 1 51.16 117 SER B N 1
ATOM 2124 C CA . SER B 1 117 ? 10.094 -24.781 -18.125 1 51.16 117 SER B CA 1
ATOM 2125 C C . SER B 1 117 ? 11.219 -24.203 -18.969 1 51.16 117 SER B C 1
ATOM 2127 O O . SER B 1 117 ? 12.008 -23.375 -18.484 1 51.16 117 SER B O 1
ATOM 2129 N N . SER B 1 118 ? 11.641 -24.922 -20.047 1 53.56 118 SER B N 1
ATOM 2130 C CA . SER B 1 118 ? 12.969 -24.922 -20.656 1 53.56 118 SER B CA 1
ATOM 2131 C C . SER B 1 118 ? 13.102 -23.828 -21.703 1 53.56 118 SER B C 1
ATOM 2133 O O . SER B 1 118 ? 13.93 -23.922 -22.609 1 53.56 118 SER B O 1
ATOM 2135 N N . GLN B 1 119 ? 12.234 -22.766 -21.594 1 62.94 119 GLN B N 1
ATOM 2136 C CA . GLN B 1 119 ? 12.32 -22 -22.844 1 62.94 119 GLN B CA 1
ATOM 2137 C C . GLN B 1 119 ? 13.344 -20.875 -22.719 1 62.94 119 GLN B C 1
ATOM 2139 O O . GLN B 1 119 ? 13.602 -20.375 -21.625 1 62.94 119 GLN B O 1
ATOM 2144 N N . ASN B 1 120 ? 14.289 -20.812 -23.625 1 72.25 120 ASN B N 1
ATOM 2145 C CA . ASN B 1 120 ? 15.156 -19.656 -23.875 1 72.25 120 ASN B CA 1
ATOM 2146 C C . ASN B 1 120 ? 14.359 -18.359 -23.969 1 72.25 120 ASN B C 1
ATOM 2148 O O . ASN B 1 120 ? 13.195 -18.375 -24.375 1 72.25 120 ASN B O 1
ATOM 2152 N N . CYS B 1 121 ? 15.016 -17.328 -23.406 1 73.62 121 CYS B N 1
ATOM 2153 C CA . CYS B 1 121 ? 14.406 -16.016 -23.578 1 73.62 121 CYS B CA 1
ATOM 2154 C C . CYS B 1 121 ? 14.148 -15.727 -25.047 1 73.62 121 CYS B C 1
ATOM 2156 O O . CYS B 1 121 ? 15.062 -15.773 -25.875 1 73.62 121 CYS B O 1
ATOM 2158 N N . PRO B 1 122 ? 13 -15.586 -25.375 1 74.19 122 PRO B N 1
ATOM 2159 C CA . PRO B 1 122 ? 12.711 -15.336 -26.781 1 74.19 122 PRO B CA 1
ATOM 2160 C C . PRO B 1 122 ? 13.352 -14.047 -27.297 1 74.19 122 PRO B C 1
ATOM 2162 O O . PRO B 1 122 ? 13.508 -13.867 -28.516 1 74.19 122 PRO B O 1
ATOM 2165 N N . GLU B 1 123 ? 13.656 -13.203 -26.312 1 74.38 123 GLU B N 1
ATOM 2166 C CA . GLU B 1 123 ? 14.227 -11.922 -26.719 1 74.38 123 GLU B CA 1
ATOM 2167 C C . GLU B 1 123 ? 15.742 -12.031 -26.891 1 74.38 123 GLU B C 1
ATOM 2169 O O . GLU B 1 123 ? 16.281 -11.633 -27.922 1 74.38 123 GLU B O 1
ATOM 2174 N N . CYS B 1 124 ? 16.297 -12.547 -25.891 1 74.31 124 CYS B N 1
ATOM 2175 C CA . CYS B 1 124 ? 17.75 -12.531 -25.953 1 74.31 124 CYS B CA 1
ATOM 2176 C C . CYS B 1 124 ? 18.312 -13.938 -26.141 1 74.31 124 CYS B C 1
ATOM 2178 O O . CYS B 1 124 ? 19.516 -14.117 -26.312 1 74.31 124 CYS B O 1
ATOM 2180 N N . GLY B 1 125 ? 17.453 -14.977 -26.109 1 75.81 125 GLY B N 1
ATOM 2181 C CA . GLY B 1 125 ? 17.891 -16.344 -26.312 1 75.81 125 GLY B CA 1
ATOM 2182 C C . GLY B 1 125 ? 18.547 -16.969 -25.094 1 75.81 125 GLY B C 1
ATOM 2183 O O . GLY B 1 125 ? 19.016 -18.109 -25.141 1 75.81 125 GLY B O 1
ATOM 2184 N N . SER B 1 126 ? 18.656 -16.203 -24.078 1 74.88 126 SER B N 1
ATOM 2185 C CA . SER B 1 126 ? 19.359 -16.672 -22.875 1 74.88 126 SER B CA 1
ATOM 2186 C C . SER B 1 126 ? 18.609 -17.797 -22.188 1 74.88 126 SER B C 1
ATOM 2188 O O . SER B 1 126 ? 17.375 -17.859 -22.25 1 74.88 126 SER B O 1
ATOM 2190 N N . GLU B 1 127 ? 19.375 -18.734 -21.562 1 76.19 127 GLU B N 1
ATOM 2191 C CA . GLU B 1 127 ? 18.797 -19.828 -20.797 1 76.19 127 GLU B CA 1
ATOM 2192 C C . GLU B 1 127 ? 18.531 -19.422 -19.344 1 76.19 127 GLU B C 1
ATOM 2194 O O . GLU B 1 127 ? 17.906 -20.156 -18.594 1 76.19 127 GLU B O 1
ATOM 2199 N N . ASN B 1 128 ? 19.047 -18.359 -19.016 1 73.75 128 ASN B N 1
ATOM 2200 C CA . ASN B 1 128 ? 18.891 -17.891 -17.641 1 73.75 128 ASN B CA 1
ATOM 2201 C C . ASN B 1 128 ? 17.5 -17.312 -17.406 1 73.75 128 ASN B C 1
ATOM 2203 O O . ASN B 1 128 ? 17.359 -16.125 -17.094 1 73.75 128 ASN B O 1
ATOM 2207 N N . VAL B 1 129 ? 16.547 -18.141 -17.641 1 69.25 129 VAL B N 1
ATOM 2208 C CA . VAL B 1 129 ? 15.148 -17.781 -17.406 1 69.25 129 VAL B CA 1
ATOM 2209 C C . VAL B 1 129 ? 14.664 -18.406 -16.094 1 69.25 129 VAL B C 1
ATOM 2211 O O . VAL B 1 129 ? 14.82 -19.609 -15.883 1 69.25 129 VAL B O 1
ATOM 2214 N N . GLU B 1 130 ? 14.508 -17.625 -15.117 1 66.06 130 GLU B N 1
ATOM 2215 C CA . GLU B 1 130 ? 14.117 -18.125 -13.797 1 66.06 130 GLU B CA 1
ATOM 2216 C C . GLU B 1 130 ? 12.609 -18.031 -13.594 1 66.06 130 GLU B C 1
ATOM 2218 O O . GLU B 1 130 ? 11.961 -17.125 -14.102 1 66.06 130 GLU B O 1
ATOM 2223 N N . ASP B 1 131 ? 12.164 -19.125 -13.109 1 62.16 131 ASP B N 1
ATOM 2224 C CA . ASP B 1 131 ? 10.766 -19.156 -12.703 1 62.16 131 ASP B CA 1
ATOM 2225 C C . ASP B 1 131 ? 10.523 -18.234 -11.516 1 62.16 131 ASP B C 1
ATOM 2227 O O . ASP B 1 131 ? 11.062 -18.453 -10.43 1 62.16 131 ASP B O 1
ATOM 2231 N N . MET B 1 132 ? 9.852 -17.172 -11.789 1 63.22 132 MET B N 1
ATOM 2232 C CA . MET B 1 132 ? 9.602 -16.172 -10.758 1 63.22 132 MET B CA 1
ATOM 2233 C C . MET B 1 132 ? 8.852 -16.766 -9.578 1 63.22 132 MET B C 1
ATOM 2235 O O . MET B 1 132 ? 8.891 -16.234 -8.469 1 63.22 132 MET B O 1
ATOM 2239 N N . LYS B 1 133 ? 8.195 -17.922 -9.898 1 61.81 133 LYS B N 1
ATOM 2240 C CA . LYS B 1 133 ? 7.457 -18.578 -8.82 1 61.81 133 LYS B CA 1
ATOM 2241 C C . LYS B 1 133 ? 8.375 -18.938 -7.656 1 61.81 133 LYS B C 1
ATOM 2243 O O . LYS B 1 133 ? 8 -18.781 -6.492 1 61.81 133 LYS B O 1
ATOM 2248 N N . LEU B 1 134 ? 9.578 -19.406 -8.102 1 60.75 134 LEU B N 1
ATOM 2249 C CA . LEU B 1 134 ? 10.531 -19.844 -7.086 1 60.75 134 LEU B CA 1
ATOM 2250 C C . LEU B 1 134 ? 11 -18.672 -6.234 1 60.75 134 LEU B C 1
ATOM 2252 O O . LEU B 1 134 ? 11.32 -18.844 -5.059 1 60.75 134 LEU B O 1
ATOM 2256 N N . PHE B 1 135 ? 10.953 -17.594 -6.871 1 60.28 135 PHE B N 1
ATOM 2257 C CA . PHE B 1 135 ? 11.422 -16.406 -6.172 1 60.28 135 PHE B CA 1
ATOM 2258 C C . PHE B 1 135 ? 10.43 -15.977 -5.094 1 60.28 135 PHE B C 1
ATOM 2260 O O . PHE B 1 135 ? 10.82 -15.461 -4.047 1 60.28 135 PHE B O 1
ATOM 2267 N N . PHE B 1 136 ? 9.188 -16.344 -5.352 1 64.5 136 PHE B N 1
ATOM 2268 C CA . PHE B 1 136 ? 8.18 -15.812 -4.441 1 64.5 136 PHE B CA 1
ATOM 2269 C C . PHE B 1 136 ? 7.684 -16.891 -3.494 1 64.5 136 PHE B C 1
ATOM 2271 O O . PHE B 1 136 ? 7.219 -16.594 -2.391 1 64.5 136 PHE B O 1
ATOM 2278 N N . THR B 1 137 ? 7.633 -18.125 -3.887 1 59.34 137 THR B N 1
ATOM 2279 C CA . THR B 1 137 ? 7.082 -19.188 -3.043 1 59.34 137 THR B CA 1
ATOM 2280 C C . THR B 1 137 ? 8.164 -19.781 -2.148 1 59.34 137 THR B C 1
ATOM 2282 O O . THR B 1 137 ? 7.855 -20.453 -1.164 1 59.34 137 THR B O 1
ATOM 2285 N N . GLY B 1 138 ? 9.336 -19.281 -2.047 1 51.47 138 GLY B N 1
ATOM 2286 C CA . GLY B 1 138 ? 10.398 -19.859 -1.243 1 51.47 138 GLY B CA 1
ATOM 2287 C C . GLY B 1 138 ? 10.672 -21.328 -1.579 1 51.47 138 GLY B C 1
ATOM 2288 O O . GLY B 1 138 ? 11.305 -22.031 -0.801 1 51.47 138 GLY B O 1
ATOM 2289 N N . ALA B 1 139 ? 9.961 -22.047 -2.322 1 45.72 139 ALA B N 1
ATOM 2290 C CA . ALA B 1 139 ? 10.188 -23.484 -2.494 1 45.72 139 ALA B CA 1
ATOM 2291 C C . ALA B 1 139 ? 11.617 -23.766 -2.955 1 45.72 139 ALA B C 1
ATOM 2293 O O . ALA B 1 139 ? 12.062 -23.234 -3.971 1 45.72 139 ALA B O 1
ATOM 2294 N N . LYS B 1 140 ? 12.5 -23.75 -1.986 1 40.5 140 LYS B N 1
ATOM 2295 C CA . LYS B 1 140 ? 13.836 -24.297 -2.23 1 40.5 140 LYS B CA 1
ATOM 2296 C C . LYS B 1 140 ? 13.766 -25.547 -3.105 1 40.5 140 LYS B C 1
ATOM 2298 O O . LYS B 1 140 ? 12.812 -26.312 -3.008 1 40.5 140 LYS B O 1
ATOM 2303 N N . HIS B 1 141 ? 14.195 -25.453 -4.359 1 36.81 141 HIS B N 1
ATOM 2304 C CA . HIS B 1 141 ? 14.477 -26.734 -4.996 1 36.81 141 HIS B CA 1
ATOM 2305 C C . HIS B 1 141 ? 15.07 -27.719 -4 1 36.81 141 HIS B C 1
ATOM 2307 O O . HIS B 1 141 ? 16.141 -27.484 -3.449 1 36.81 141 HIS B O 1
ATOM 2313 N N . GLY B 1 142 ? 14.336 -28.234 -3.113 1 32.47 142 GLY B N 1
ATOM 2314 C CA . GLY B 1 142 ? 14.945 -29.422 -2.525 1 32.47 142 GLY B CA 1
ATOM 2315 C C . GLY B 1 142 ? 15.656 -30.297 -3.541 1 32.47 142 GLY B C 1
ATOM 2316 O O . GLY B 1 142 ? 15.039 -30.797 -4.48 1 32.47 142 GLY B O 1
ATOM 2317 N N . ARG B 1 143 ? 16.812 -29.844 -4.008 1 35 143 ARG B N 1
ATOM 2318 C CA . ARG B 1 143 ? 17.656 -30.828 -4.672 1 35 143 ARG B CA 1
ATOM 2319 C C . ARG B 1 143 ? 17.5 -32.188 -4.043 1 35 143 ARG B C 1
ATOM 2321 O O . ARG B 1 143 ? 17.797 -32.406 -2.863 1 35 143 ARG B O 1
ATOM 2328 N N . GLN B 1 144 ? 16.453 -32.875 -4.348 1 33.53 144 GLN B N 1
ATOM 2329 C CA . GLN B 1 144 ? 16.438 -34.312 -4.062 1 33.53 144 GLN B CA 1
ATOM 2330 C C . GLN B 1 144 ? 17.781 -34.938 -4.371 1 33.53 144 GLN B C 1
ATOM 2332 O O . GLN B 1 144 ? 18.234 -34.906 -5.516 1 33.53 144 GLN B O 1
ATOM 2337 N N . ARG B 1 145 ? 18.766 -34.719 -3.535 1 38.16 145 ARG B N 1
ATOM 2338 C CA . ARG B 1 145 ? 19.953 -35.562 -3.527 1 38.16 145 ARG B CA 1
ATOM 2339 C C . ARG B 1 145 ? 19.578 -37.031 -3.713 1 38.16 145 ARG B C 1
ATOM 2341 O O . ARG B 1 145 ? 18.875 -37.625 -2.881 1 38.16 145 ARG B O 1
ATOM 2348 N N . ARG B 1 146 ? 19.219 -37.469 -4.906 1 39.88 146 ARG B N 1
ATOM 2349 C CA . ARG B 1 146 ? 19.203 -38.875 -5.242 1 39.88 146 ARG B CA 1
ATOM 2350 C C . ARG B 1 146 ? 20.391 -39.594 -4.609 1 39.88 146 ARG B C 1
ATOM 2352 O O . ARG B 1 146 ? 21.547 -39.219 -4.836 1 39.88 146 ARG B O 1
ATOM 2359 N N . ARG B 1 147 ? 20.281 -40.031 -3.373 1 38.44 147 ARG B N 1
ATOM 2360 C CA . ARG B 1 147 ? 21.141 -41.031 -2.752 1 38.44 147 ARG B CA 1
ATOM 2361 C C . ARG B 1 147 ? 21.438 -42.188 -3.719 1 38.44 147 ARG B C 1
ATOM 2363 O O . ARG B 1 147 ? 20.531 -42.875 -4.176 1 38.44 147 ARG B O 1
ATOM 2370 N N . ARG B 1 148 ? 22.375 -41.906 -4.684 1 36.59 148 ARG B N 1
ATOM 2371 C CA . ARG B 1 148 ? 22.984 -43.031 -5.387 1 36.59 148 ARG B CA 1
ATOM 2372 C C . ARG B 1 148 ? 23.328 -44.156 -4.422 1 36.59 148 ARG B C 1
ATOM 2374 O O . ARG B 1 148 ? 24.172 -44 -3.535 1 36.59 148 ARG B O 1
ATOM 2381 N N . GLY B 1 149 ? 22.297 -44.781 -3.83 1 31.36 149 GLY B N 1
ATOM 2382 C CA . GLY B 1 149 ? 22.547 -46.062 -3.207 1 31.36 149 GLY B CA 1
ATOM 2383 C C . GLY B 1 149 ? 23.562 -46.906 -3.973 1 31.36 149 GLY B C 1
ATOM 2384 O O . GLY B 1 149 ? 23.438 -47.062 -5.188 1 31.36 149 GLY B O 1
ATOM 2385 N N . ARG B 1 150 ? 24.906 -46.812 -3.727 1 40.22 150 ARG B N 1
ATOM 2386 C CA . ARG B 1 150 ? 25.969 -47.75 -4.098 1 40.22 150 ARG B CA 1
ATOM 2387 C C . ARG B 1 150 ? 25.516 -49.188 -3.951 1 40.22 150 ARG B C 1
ATOM 2389 O O . ARG B 1 150 ? 25.203 -49.656 -2.846 1 40.22 150 ARG B O 1
ATOM 2396 N N . ALA B 1 151 ? 24.812 -49.688 -4.953 1 31.06 151 ALA B N 1
ATOM 2397 C CA . ALA B 1 151 ? 24.922 -51.156 -5.098 1 31.06 151 ALA B CA 1
ATOM 2398 C C . ALA B 1 151 ? 26.328 -51.531 -5.586 1 31.06 151 ALA B C 1
ATOM 2400 O O . ALA B 1 151 ? 26.969 -50.781 -6.32 1 31.06 151 ALA B O 1
#

pLDDT: mean 76.86, std 20.24, range [30.97, 98.12]

Radius of gyration: 23.58 Å; Cα contacts (8 Å, |Δi|>4): 550; chains: 2; bounding box: 46×107×50 Å

Solvent-accessible surface area (backbone atoms only — not comparable to full-atom values): 16538 Å² total; per-residue (Å²): 121,81,74,69,75,69,56,30,46,28,72,72,78,71,75,44,52,30,30,36,36,48,91,58,55,74,91,77,53,47,76,30,73,40,27,47,55,31,50,40,38,36,44,36,38,40,51,66,59,38,52,62,60,59,39,10,56,69,23,60,49,52,46,71,58,38,53,52,42,39,51,51,34,44,26,46,52,28,43,14,60,64,66,42,18,24,34,33,52,37,38,57,72,56,41,67,63,45,34,41,29,32,20,75,80,79,60,50,73,40,86,26,55,74,85,54,72,86,54,48,28,88,84,78,58,43,71,56,40,41,57,47,54,49,70,32,52,62,60,65,78,70,72,73,73,74,76,76,73,83,125,121,82,73,70,75,69,56,31,48,28,70,72,77,73,75,43,52,31,30,37,36,50,92,58,56,74,90,77,52,45,76,31,76,40,28,46,55,30,50,40,38,37,42,36,39,39,52,66,60,38,52,61,60,60,39,11,56,69,22,61,48,53,46,71,59,38,53,52,41,40,51,50,34,42,27,45,53,29,44,14,57,63,67,42,18,26,34,33,51,38,39,58,74,56,41,67,63,44,33,43,29,33,21,75,79,79,60,50,73,40,85,25,56,73,84,54,73,84,56,46,29,87,84,77,58,42,71,57,40,41,57,48,55,47,73,32,52,62,59,64,77,70,72,73,72,72,74,75,71,83,123

Organism: Chloroherpeton thalassium (strain ATCC 35110 / GB-78) (NCBI:txid517418)

Nearest PDB structures (foldseek):
  3vfz-assembly3_A  TM=9.561E-01  e=1.827E-01  Mycobacterium tuberculosis
  3vep-assembly4_H  TM=9.466E-01  e=2.081E-01  Mycobacterium tuberculosis
  5wuq-assembly1_A  TM=8.876E-01  e=1.503E-01  Bacillus subtilis subsp. subtilis str. 168
  6kon-assembly1_F  TM=8.932E-01  e=1.712E-01  Mycobacterium tuberculosis H37Rv
  3vfz-assembly3_B  TM=8.857E-01  e=2.370E-01  Mycobacterium tuberculosis

InterPro domains:
  IPR002852 Uncharacterised protein family UPF0251 [MF_00674] (2-100)
  IPR002852 Uncharacterised protein family UPF0251 [PF02001] (3-94)
  IPR002852 Uncharacterised protein family UPF0251 [PTHR37478] (1-107)
  IPR013324 RNA polymerase sigma factor, region 3/4-like [SSF88659] (34-79)
  IPR036388 Winged helix-like DNA-binding domain superfamily [G3DSA:1.10.10.10] (27-83)

Sequence (302 aa):
MPRPFQIRKVTRLPKCKSFKPVGVPRKVLEQAILALDEYEAIRLADYLKLEHLEAAEKMGISRPTFTRLIERARTKLASAIIEAKELVIEGGHIDLQSTRLRCSDCGEEQQAEPSESSQNCPECGSENVEDMKLFFTGAKHGRQRRRRGRAMPRPFQIRKVTRLPKCKSFKPVGVPRKVLEQAILALDEYEAIRLADYLKLEHLEAAEKMGISRPTFTRLIERARTKLASAIIEAKELVIEGGHIDLQSTRLRCSDCGEEQQAEPSESSQNCPECGSENVEDMKLFFTGAKHGRQRRRRGRA

Foldseek 3Di:
DPPPPPAWEAEDDDLDFKDAFPPDDPVPAAEQEAERSLVRLCCQCVVVNDDLCVSCVNGVHHSVVSVVSPVVSVVSVCCCVVVRHMYGYAADRHDYQWFWWAAPVPRDIDTDGPVPQQAADPVPRHRRTDGCCCVHHVPPPPPPPPPPPPD/DPPPPPAWEAEDDDPDFKDAFPPDDPVPAAEQEAERSLVRLCCQCVVVNDDLCVSCVNGVHHSVVSVVSPVVSVVSVCCCVVVRHMYGYAADRHDYQWFWWAAPVPRDIDTDGPVPQQAADPVPRHRRTDGCCCVHHVPPPPPPPPPPPPD